Protein AF-A0A3S4SBP3-F1 (afdb_monomer_lite)

Radius of gyration: 20.48 Å; chains: 1; bounding box: 71×34×50 Å

Sequence (279 aa):
MVIENLNDVLFEKCIEDILSMGKNRVFDLFDFMDIDDKIPRNILQIYLIEILLSMEKNKFIKAKKIFKIHFLNCETYECILNEIIRLFFKKKYLKARDIILHYLNKNPKDMYLFYVCHMIDFNFGFKDSMLKVLDVMQIKPENKFYSYYEGIKAFILSENSIYKQSFLAAKQALKMNKKDIYALHAICHYYYDTKKFVQGKKLMQNQRDLWMNNYSMRLHLSWHYALFLFYTHDLENIEKIYKFLRVKNNENALEDLDASSLAFKRFCITCVLISLKLI

Secondary structure (DSSP, 8-state):
-----HHHHHHHHHHHHHHTT---TTGGG--TT-SSS---HHHHHHHHHHHHHT--HHHHHHHHHHHHHS----SSTHHHHHHHHHHHHTT-HHHHHHHHHHHHHH-TT-HHHHHHHHHHHHHTT-HHHHHHHHHT----TTSTTHHHHHHHHHHHHHHTT-HHHHHHHHHHHHHH-TT-HHHHHHHHHHHHHTT-HHHHHHHHHHTHHHHHT-TTTHHHHHHHHHHHHHHTT-HHHHHHHHHHHTS-SSTTSTHHHHHHHHHHHHHHHHHHHHHTT--

pLDDT: mean 85.43, std 16.57, range [28.66, 98.31]

Organism: NCBI:txid32021

Foldseek 3Di:
DPPPDPLVVLLVLQLVCVLLLAPRVSVVVFDLLDLPTPDDLSNLLLQLLVLLLLVFPVSLVVSVNSCVSDDDDDDDPVVLSVVLSVCSNVVNLVVNLVSLLVVLLVVQDDSSS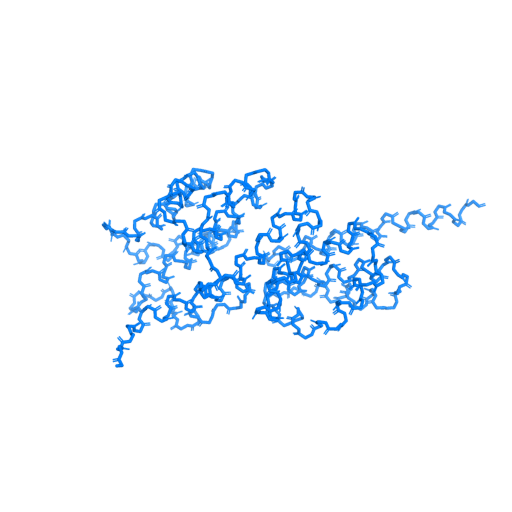LVSNLSSCVVVVVLVVNVSSLVSHDDDPPDPCQLSVLLSVLLSCLSVVVLVSSLVSLVVSCVVPVLRVSSLVSVLSSCVVVVVLVVSLVSCVVCVVSLCNGDRRVLVSLLSNLVSCVSVVVVVVNVVSLVVLVDDPDPRHPSVVSNVVSVVVVVVVVVVVVVVVVD

Structure (mmCIF, N/CA/C/O backbone):
data_AF-A0A3S4SBP3-F1
#
_entry.id   AF-A0A3S4SBP3-F1
#
loop_
_atom_site.group_PDB
_atom_site.id
_atom_site.type_symbol
_atom_site.label_atom_id
_atom_site.label_alt_id
_atom_site.label_comp_id
_atom_site.label_asym_id
_atom_site.label_entity_id
_atom_site.label_seq_id
_atom_site.pdbx_PDB_ins_code
_atom_site.Cartn_x
_atom_site.Cartn_y
_atom_site.Cartn_z
_atom_site.occupancy
_atom_site.B_iso_or_equiv
_atom_site.auth_seq_id
_atom_site.auth_comp_id
_atom_site.auth_asym_id
_atom_site.auth_atom_id
_atom_site.pdbx_PDB_model_num
ATOM 1 N N . MET A 1 1 ? -31.707 16.858 -0.421 1.00 34.84 1 MET A N 1
ATOM 2 C CA . MET A 1 1 ? -30.317 17.137 -0.014 1.00 34.84 1 MET A CA 1
ATOM 3 C C . MET A 1 1 ? -30.107 16.381 1.287 1.00 34.84 1 MET A C 1
ATOM 5 O O . MET A 1 1 ? -30.622 16.813 2.308 1.00 34.84 1 MET A O 1
ATOM 9 N N . VAL A 1 2 ? -29.550 15.170 1.226 1.00 40.31 2 VAL A N 1
ATOM 10 C CA . VAL A 1 2 ? -29.270 14.390 2.441 1.00 40.31 2 VAL A CA 1
ATOM 11 C C . VAL A 1 2 ? -28.096 15.087 3.118 1.00 40.31 2 VAL A C 1
ATOM 13 O O . VAL A 1 2 ? -27.065 15.279 2.482 1.00 40.31 2 VAL A O 1
ATOM 16 N N . ILE A 1 3 ? -28.285 15.562 4.347 1.00 41.47 3 ILE A N 1
ATOM 17 C CA . ILE A 1 3 ? -27.193 16.101 5.157 1.00 41.47 3 ILE A CA 1
ATOM 18 C C . ILE A 1 3 ? -26.324 14.891 5.505 1.00 41.47 3 ILE A C 1
ATOM 20 O O . ILE A 1 3 ? -26.699 14.098 6.366 1.00 41.47 3 ILE A O 1
ATOM 24 N N . GLU A 1 4 ? -25.233 14.684 4.769 1.00 53.78 4 GLU A N 1
ATOM 25 C CA . GLU A 1 4 ? -24.254 13.655 5.115 1.00 53.78 4 GLU A CA 1
ATOM 26 C C . GLU A 1 4 ? -23.698 13.965 6.509 1.00 53.78 4 GLU A C 1
ATOM 28 O O . GLU A 1 4 ? -23.324 15.100 6.815 1.00 53.78 4 GLU A O 1
ATOM 33 N N . ASN A 1 5 ? -23.698 12.960 7.382 1.00 77.00 5 ASN A N 1
ATOM 34 C CA . ASN A 1 5 ? -23.135 13.077 8.716 1.00 77.00 5 ASN A CA 1
ATOM 35 C C . ASN A 1 5 ? -21.632 13.366 8.586 1.00 77.00 5 ASN A C 1
ATOM 37 O O . ASN A 1 5 ? -20.915 12.633 7.907 1.00 77.00 5 ASN A O 1
ATOM 41 N N . LEU A 1 6 ? -21.142 14.418 9.247 1.00 76.94 6 LEU A N 1
ATOM 42 C CA . LEU A 1 6 ? -19.734 14.828 9.193 1.00 76.94 6 LEU A CA 1
ATOM 43 C C . LEU A 1 6 ? -18.775 13.669 9.526 1.00 76.94 6 LEU A C 1
ATOM 45 O O . LEU A 1 6 ? -17.709 13.561 8.924 1.00 76.94 6 LEU A O 1
ATOM 49 N N . ASN A 1 7 ? -19.173 12.773 10.434 1.00 80.25 7 ASN A N 1
ATOM 50 C CA . ASN A 1 7 ? -18.380 11.596 10.792 1.00 80.25 7 ASN A CA 1
ATOM 51 C C . ASN A 1 7 ? -18.245 10.591 9.638 1.00 80.25 7 ASN A C 1
ATOM 53 O O . ASN A 1 7 ? -17.184 9.985 9.493 1.00 80.25 7 ASN A O 1
ATOM 57 N N . ASP A 1 8 ? -19.278 10.442 8.806 1.00 82.94 8 ASP A N 1
ATOM 58 C CA . ASP A 1 8 ? -19.250 9.544 7.648 1.00 82.94 8 ASP A CA 1
ATOM 59 C C . ASP A 1 8 ? -18.345 10.125 6.554 1.00 82.94 8 ASP A C 1
ATOM 61 O O . ASP A 1 8 ? -17.502 9.417 6.005 1.00 82.94 8 ASP A O 1
ATOM 65 N N . VAL A 1 9 ? -18.417 11.440 6.320 1.00 88.44 9 VAL A N 1
ATOM 66 C CA . VAL A 1 9 ? -17.534 12.139 5.369 1.00 88.44 9 VAL A CA 1
ATOM 67 C C . VAL A 1 9 ? -16.063 12.018 5.785 1.00 88.44 9 VAL A C 1
ATOM 69 O O . VAL A 1 9 ? -15.205 11.694 4.960 1.00 88.44 9 VAL A O 1
ATOM 72 N N . LEU A 1 10 ? -15.754 12.243 7.068 1.00 91.75 10 LEU A N 1
ATOM 73 C CA . LEU A 1 10 ? -14.392 12.098 7.594 1.00 91.75 10 LEU A CA 1
ATOM 74 C C . LEU A 1 10 ? -13.894 10.655 7.493 1.00 91.75 10 LEU A C 1
ATOM 76 O O . LEU A 1 10 ? -12.747 10.432 7.107 1.00 91.75 10 LEU A O 1
ATOM 80 N N . PHE A 1 11 ? -14.745 9.677 7.805 1.00 90.69 11 PHE A N 1
ATOM 81 C CA . PHE A 1 11 ? -14.407 8.263 7.680 1.00 90.69 11 PHE A CA 1
ATOM 82 C C . PHE A 1 11 ? -14.054 7.898 6.241 1.00 90.69 11 PHE A C 1
ATOM 84 O O . PHE A 1 11 ? -12.992 7.338 5.981 1.00 90.69 11 PHE A O 1
ATOM 91 N N . GLU A 1 12 ? -14.894 8.277 5.285 1.00 92.44 12 GLU A N 1
ATOM 92 C CA . GLU A 1 12 ? -14.655 7.987 3.876 1.00 92.44 12 GLU A CA 1
ATOM 93 C C . GLU A 1 12 ? -13.388 8.650 3.348 1.00 92.44 12 GLU A C 1
ATOM 95 O O . GLU A 1 12 ? -12.603 8.004 2.650 1.00 92.44 12 GLU A O 1
ATOM 100 N N . LYS A 1 13 ? -13.153 9.911 3.723 1.00 95.06 13 LYS A N 1
ATOM 101 C CA . LYS A 1 13 ? -11.932 10.629 3.357 1.00 95.06 13 LYS A CA 1
ATOM 102 C C . LYS A 1 13 ? -10.690 9.972 3.955 1.00 95.06 13 LYS A C 1
ATOM 104 O O . LYS A 1 13 ? -9.666 9.872 3.281 1.00 95.06 13 LYS A O 1
ATOM 109 N N . CYS A 1 14 ? -10.792 9.485 5.191 1.00 95.81 14 CYS A N 1
ATOM 110 C CA . CYS A 1 14 ? -9.728 8.748 5.860 1.00 95.81 14 CYS A CA 1
ATOM 111 C C . CYS A 1 14 ? -9.376 7.468 5.085 1.00 95.81 14 CYS A C 1
ATOM 113 O O . CYS A 1 14 ? -8.199 7.219 4.824 1.00 95.81 14 CYS A O 1
ATOM 115 N N . ILE A 1 15 ? -10.382 6.699 4.652 1.00 95.88 15 ILE A N 1
ATOM 116 C CA . ILE A 1 15 ? -10.171 5.497 3.833 1.00 95.88 15 ILE A CA 1
ATOM 117 C C . ILE A 1 15 ? -9.572 5.845 2.468 1.00 95.88 15 ILE A C 1
ATOM 119 O O . ILE A 1 15 ? -8.638 5.179 2.027 1.00 95.88 15 ILE A O 1
ATOM 123 N N . GLU A 1 16 ? -10.066 6.891 1.805 1.00 96.12 16 GLU A N 1
ATOM 124 C CA . GLU A 1 16 ? -9.535 7.328 0.512 1.00 96.12 16 GLU A CA 1
ATOM 125 C C . GLU A 1 16 ? -8.041 7.673 0.598 1.00 96.12 16 GLU A C 1
ATOM 127 O O . GLU A 1 16 ? -7.248 7.217 -0.230 1.00 96.12 16 GLU A O 1
ATOM 132 N N . ASP A 1 17 ? -7.641 8.438 1.618 1.00 95.81 17 ASP A N 1
ATOM 133 C CA . ASP A 1 17 ? -6.246 8.828 1.794 1.00 95.81 17 ASP A CA 1
ATOM 134 C C . ASP A 1 17 ? -5.349 7.595 2.034 1.00 95.81 17 ASP A C 1
ATOM 136 O O . ASP A 1 17 ? -4.263 7.522 1.451 1.00 95.81 17 ASP A O 1
ATOM 140 N N . ILE A 1 18 ? -5.821 6.594 2.793 1.00 95.81 18 ILE A N 1
ATOM 141 C CA . ILE A 1 18 ? -5.113 5.315 3.010 1.00 95.81 18 ILE A CA 1
ATOM 142 C C . ILE A 1 18 ? -4.956 4.542 1.697 1.00 95.81 18 ILE A C 1
ATOM 144 O O . ILE A 1 18 ? -3.841 4.180 1.323 1.00 95.81 18 ILE A O 1
ATOM 148 N N . LEU A 1 19 ? -6.050 4.330 0.960 1.00 96.38 19 LEU A N 1
ATOM 149 C CA . LEU A 1 19 ? -6.034 3.587 -0.306 1.00 96.38 19 LEU A CA 1
ATOM 150 C C . LEU A 1 19 ? -5.154 4.261 -1.369 1.00 96.38 19 LEU A C 1
ATOM 152 O O . LEU A 1 19 ? -4.556 3.586 -2.207 1.00 96.38 19 LEU A O 1
ATOM 156 N N . SER A 1 20 ? -5.039 5.590 -1.318 1.00 94.50 20 SER A N 1
ATOM 157 C CA . SER A 1 20 ? -4.160 6.365 -2.199 1.00 94.50 20 SER A CA 1
ATOM 158 C C . SER A 1 20 ? -2.673 6.309 -1.819 1.00 94.50 20 SER A C 1
ATOM 160 O O . SER A 1 20 ? -1.843 6.884 -2.532 1.00 94.50 20 SER A O 1
ATOM 162 N N . MET A 1 21 ? -2.320 5.664 -0.696 1.00 90.69 21 MET A N 1
ATOM 163 C CA . MET A 1 21 ? -0.989 5.737 -0.072 1.00 90.69 21 MET A CA 1
ATOM 164 C C . MET A 1 21 ? -0.522 7.185 0.157 1.00 90.69 21 MET A C 1
ATOM 166 O O . MET A 1 21 ? 0.667 7.511 0.095 1.00 90.69 21 MET A O 1
ATOM 170 N N . GLY A 1 22 ? -1.482 8.088 0.349 1.00 89.31 22 GLY A N 1
ATOM 171 C CA . GLY A 1 22 ? -1.254 9.504 0.565 1.00 89.31 22 GLY A CA 1
ATOM 172 C C . GLY A 1 22 ? -1.015 9.824 2.035 1.00 89.31 22 GLY A C 1
ATOM 173 O O . GLY A 1 22 ? -1.158 8.985 2.923 1.00 89.31 22 GLY A O 1
ATOM 174 N N . LYS A 1 23 ? -0.678 11.088 2.310 1.00 90.12 23 LYS A N 1
ATOM 175 C CA . LYS A 1 23 ? -0.732 11.598 3.681 1.00 90.12 23 LYS A CA 1
ATOM 176 C C . LYS A 1 23 ? -2.202 11.655 4.100 1.00 90.12 23 LYS A C 1
ATOM 178 O O . LYS A 1 23 ? -2.976 12.350 3.445 1.00 90.12 23 LYS A O 1
ATOM 183 N N . ASN A 1 24 ? -2.560 10.968 5.182 1.00 93.88 24 ASN A N 1
ATOM 184 C CA . ASN A 1 24 ? -3.917 10.995 5.717 1.00 93.88 24 ASN A CA 1
ATOM 185 C C . ASN A 1 24 ? -4.185 12.320 6.435 1.00 93.88 24 ASN A C 1
ATOM 187 O O . ASN A 1 24 ? -3.677 12.555 7.530 1.00 93.88 24 ASN A O 1
ATOM 191 N N . ARG A 1 25 ? -4.965 13.192 5.794 1.00 93.12 25 ARG A N 1
ATOM 192 C CA . ARG A 1 25 ? -5.238 14.548 6.296 1.00 93.12 25 ARG A CA 1
ATOM 193 C C . ARG A 1 25 ? -6.281 14.557 7.400 1.00 93.12 25 ARG A C 1
ATOM 195 O O . ARG A 1 25 ? -6.328 15.507 8.168 1.00 93.12 25 ARG A O 1
ATOM 202 N N . VAL A 1 26 ? -7.099 13.509 7.491 1.00 94.44 26 VAL A N 1
ATOM 203 C CA . VAL A 1 26 ? -8.086 13.363 8.568 1.00 94.44 26 VAL A CA 1
ATOM 204 C C . VAL A 1 26 ? -7.378 13.164 9.904 1.00 94.44 26 VAL A C 1
ATOM 206 O O . VAL A 1 26 ? -7.805 13.727 10.902 1.00 94.44 26 VAL A O 1
ATOM 209 N N . PHE A 1 27 ? -6.256 12.441 9.928 1.00 94.00 27 PHE A N 1
ATOM 210 C CA . PHE A 1 27 ? -5.452 12.301 11.145 1.00 94.00 27 PHE A CA 1
ATOM 211 C C . PHE A 1 27 ? -4.817 13.615 11.611 1.00 94.00 27 PHE A C 1
ATOM 213 O O . PHE A 1 27 ? -4.614 13.776 12.807 1.00 94.00 27 PHE A O 1
ATOM 220 N N . ASP A 1 28 ? -4.528 14.557 10.707 1.00 92.25 28 ASP A N 1
ATOM 221 C CA . ASP A 1 28 ? -3.969 15.865 11.078 1.00 92.25 28 ASP A CA 1
ATOM 222 C C . ASP A 1 28 ? -4.993 16.762 11.813 1.00 92.25 28 ASP A C 1
ATOM 224 O O . ASP A 1 28 ? -4.615 17.803 12.345 1.00 92.25 28 ASP A O 1
ATOM 228 N N . LEU A 1 29 ? -6.280 16.386 11.829 1.00 92.12 29 LEU A N 1
ATOM 229 C CA . LEU A 1 29 ? -7.348 17.139 12.499 1.00 92.12 29 LEU A CA 1
ATOM 230 C C . LEU A 1 29 ? -7.444 16.859 14.004 1.00 92.12 29 LEU A C 1
ATOM 232 O O . LEU A 1 29 ? -8.183 17.564 14.684 1.00 92.12 29 LEU A O 1
ATOM 236 N N . PHE A 1 30 ? -6.745 15.836 14.500 1.00 92.31 30 PHE A N 1
ATOM 237 C CA . PHE A 1 30 ? -6.906 15.323 15.859 1.00 92.31 30 PHE A CA 1
ATOM 238 C C . PHE A 1 30 ? -5.566 15.211 16.583 1.00 92.31 30 PHE A C 1
ATOM 240 O O . PHE A 1 30 ? -4.556 14.812 15.991 1.00 92.31 30 PHE A O 1
ATOM 247 N N . ASP A 1 31 ? -5.574 15.464 17.889 1.00 91.00 31 ASP A N 1
ATOM 248 C CA . ASP A 1 31 ? -4.476 15.091 18.773 1.00 91.00 31 ASP A CA 1
ATOM 249 C C . ASP A 1 31 ? -4.805 13.780 19.492 1.00 91.00 31 ASP A C 1
ATOM 251 O O . ASP A 1 31 ? -5.420 13.737 20.552 1.00 91.00 31 ASP A O 1
ATOM 255 N N . PHE A 1 32 ? -4.323 12.668 18.935 1.00 88.12 32 PHE A N 1
ATOM 256 C CA . PHE A 1 32 ? -4.529 11.332 19.506 1.00 88.12 32 PHE A CA 1
ATOM 257 C C . PHE A 1 32 ? -3.934 11.126 20.909 1.00 88.12 32 PHE A C 1
ATOM 259 O O . PHE A 1 32 ? -4.187 10.083 21.520 1.00 88.12 32 PHE A O 1
ATOM 266 N N . MET A 1 33 ? -3.093 12.044 21.393 1.00 87.06 33 MET A N 1
ATOM 267 C CA . MET A 1 33 ? -2.527 12.003 22.743 1.00 87.06 33 MET A CA 1
ATOM 268 C C . MET A 1 33 ? -3.310 12.856 23.744 1.00 87.06 33 MET A C 1
ATOM 270 O O . MET A 1 33 ? -3.067 12.712 24.944 1.00 87.06 33 MET A O 1
ATOM 274 N N . ASP A 1 34 ? -4.227 13.696 23.271 1.00 85.19 34 ASP A N 1
ATOM 275 C CA . ASP A 1 34 ? -5.141 14.457 24.110 1.00 85.19 34 ASP A CA 1
ATOM 276 C C . ASP A 1 34 ? -6.331 13.570 24.519 1.00 85.19 34 ASP A C 1
ATOM 278 O O . ASP A 1 34 ? -6.886 12.813 23.717 1.00 85.19 34 ASP A O 1
ATOM 282 N N . ILE A 1 35 ? -6.674 13.604 25.807 1.00 75.06 35 ILE A N 1
ATOM 283 C CA . ILE A 1 35 ? -7.809 12.859 26.366 1.00 75.06 35 ILE A CA 1
ATOM 284 C C . ILE A 1 35 ? -9.130 13.603 26.160 1.00 75.06 35 ILE A C 1
ATOM 286 O O . ILE A 1 35 ? -10.181 12.965 26.111 1.00 75.06 35 ILE A O 1
ATOM 290 N N . ASP A 1 36 ? -9.068 14.929 26.026 1.00 76.19 36 ASP A N 1
ATOM 291 C CA . ASP A 1 36 ? -10.235 15.798 25.887 1.00 76.19 36 ASP A CA 1
ATOM 292 C C . ASP A 1 36 ? -10.652 15.977 24.417 1.00 76.19 36 ASP A C 1
ATOM 294 O O . ASP A 1 36 ? -11.770 16.427 24.136 1.00 76.19 36 ASP A O 1
ATOM 298 N N . ASP A 1 37 ? -9.790 15.583 23.471 1.00 78.19 37 ASP A N 1
ATOM 299 C CA . ASP A 1 37 ? -10.101 15.622 22.045 1.00 78.19 37 ASP A CA 1
ATOM 300 C C . ASP A 1 37 ? -11.186 14.591 21.686 1.00 78.19 37 ASP A C 1
ATOM 302 O O . ASP A 1 37 ? -11.117 13.398 22.006 1.00 78.19 37 ASP A O 1
ATOM 306 N N . LYS A 1 38 ? -12.226 15.055 20.989 1.00 83.25 38 LYS A N 1
ATOM 307 C CA . LYS A 1 38 ? -13.413 14.260 20.644 1.00 83.25 38 LYS A CA 1
ATOM 308 C C . LYS A 1 38 ? -13.198 13.515 19.337 1.00 83.25 38 LYS A C 1
ATOM 310 O O . LYS A 1 38 ? -13.890 13.745 18.344 1.00 83.25 38 LYS A O 1
ATOM 315 N N . ILE A 1 39 ? -12.246 12.593 19.357 1.00 87.19 39 ILE A N 1
ATOM 316 C CA . ILE A 1 39 ? -11.881 11.796 18.189 1.00 87.19 39 ILE A CA 1
ATOM 317 C C . ILE A 1 39 ? -13.012 10.806 17.876 1.00 87.19 39 ILE A C 1
ATOM 319 O O . ILE A 1 39 ? -13.375 9.995 18.738 1.00 87.19 39 ILE A O 1
ATOM 323 N N . PRO A 1 40 ? -13.562 10.804 16.647 1.00 88.56 40 PRO A N 1
ATOM 324 C CA . PRO A 1 40 ? -14.505 9.777 16.238 1.00 88.56 40 PRO A CA 1
ATOM 325 C C . PRO A 1 40 ? -13.872 8.393 16.383 1.00 88.56 40 PRO A C 1
ATOM 327 O O . PRO A 1 40 ? -12.742 8.140 15.957 1.00 88.56 40 PRO A O 1
ATOM 330 N N . ARG A 1 41 ? -14.603 7.471 17.004 1.00 85.88 41 ARG A N 1
ATOM 331 C CA . ARG A 1 41 ? -14.064 6.165 17.391 1.00 85.88 41 ARG A CA 1
ATOM 332 C C . ARG A 1 41 ? -13.539 5.354 16.208 1.00 85.88 41 ARG A C 1
ATOM 334 O O . ARG A 1 41 ? -12.473 4.754 16.306 1.00 85.88 41 ARG A O 1
ATOM 341 N N . ASN A 1 42 ? -14.269 5.341 15.102 1.00 87.06 42 ASN A N 1
ATOM 342 C CA . ASN A 1 42 ? -13.856 4.694 13.861 1.00 87.06 42 ASN A CA 1
ATOM 343 C C . ASN A 1 42 ? -12.518 5.255 13.335 1.00 87.06 42 ASN A C 1
ATOM 345 O O . ASN A 1 42 ? -11.648 4.481 12.942 1.00 87.06 42 ASN A O 1
ATOM 349 N N . ILE A 1 43 ? -12.307 6.573 13.403 1.00 91.94 43 ILE A N 1
ATOM 350 C CA . ILE A 1 43 ? -11.038 7.220 13.031 1.00 91.94 43 ILE A CA 1
ATOM 351 C C . ILE A 1 43 ? -9.910 6.796 13.974 1.00 91.94 43 ILE A C 1
ATOM 353 O O . ILE A 1 43 ? -8.831 6.426 13.512 1.00 91.94 43 ILE A O 1
ATOM 357 N N . LEU A 1 44 ? -10.164 6.783 15.286 1.00 91.19 44 LEU A N 1
ATOM 358 C CA . LEU A 1 44 ? -9.205 6.298 16.280 1.00 91.19 44 LEU A CA 1
ATOM 359 C C . LEU A 1 44 ? -8.800 4.840 16.014 1.00 91.19 44 LEU A C 1
ATOM 361 O O . LEU A 1 44 ? -7.617 4.500 16.067 1.00 91.19 44 LEU A O 1
ATOM 365 N N . GLN A 1 45 ? -9.770 3.977 15.717 1.00 91.19 45 GLN A N 1
ATOM 366 C CA . GLN A 1 45 ? -9.531 2.566 15.426 1.00 91.19 45 GLN A CA 1
ATOM 367 C C . GLN A 1 45 ? -8.696 2.377 14.159 1.00 91.19 45 GLN A C 1
ATOM 369 O O . GLN A 1 45 ? -7.715 1.635 14.193 1.00 91.19 45 GLN A O 1
ATOM 374 N N . ILE A 1 46 ? -9.040 3.074 13.071 1.00 94.06 46 ILE A N 1
ATOM 375 C CA . ILE A 1 46 ? -8.260 3.055 11.827 1.00 94.06 46 ILE A CA 1
ATOM 376 C C . ILE A 1 46 ? -6.833 3.521 12.102 1.00 94.06 46 ILE A C 1
ATOM 378 O O . ILE A 1 46 ? -5.881 2.842 11.727 1.00 94.06 46 ILE A O 1
ATOM 382 N N . TYR A 1 47 ? -6.665 4.643 12.805 1.00 94.88 47 TYR A N 1
ATOM 383 C CA . TYR A 1 47 ? -5.345 5.171 13.127 1.00 94.88 47 TYR A CA 1
ATOM 384 C C . TYR A 1 47 ? -4.503 4.167 13.928 1.00 94.88 47 TYR A C 1
ATOM 386 O O . TYR A 1 47 ? -3.340 3.934 13.596 1.00 94.88 47 TYR A O 1
ATOM 394 N N . LEU A 1 48 ? -5.090 3.525 14.948 1.00 94.38 48 LEU A N 1
ATOM 395 C CA . LEU A 1 48 ? -4.428 2.472 15.724 1.00 94.38 48 LEU A CA 1
ATOM 396 C C . LEU A 1 48 ? -4.020 1.283 14.847 1.00 94.38 48 LEU A C 1
ATOM 398 O O . LEU A 1 48 ? -2.906 0.780 14.997 1.00 94.38 48 LEU A O 1
ATOM 402 N N . ILE A 1 49 ? -4.891 0.838 13.939 1.00 95.44 49 ILE A N 1
ATOM 403 C CA . ILE A 1 49 ? -4.584 -0.248 13.002 1.00 95.44 49 ILE A CA 1
ATOM 404 C C . ILE A 1 49 ? -3.432 0.158 12.082 1.00 95.44 49 ILE A C 1
ATOM 406 O O . ILE A 1 49 ? -2.469 -0.596 12.005 1.00 95.44 49 ILE A O 1
ATOM 410 N N . GLU A 1 50 ? -3.459 1.344 11.468 1.00 93.19 50 GLU A N 1
ATOM 411 C CA . GLU A 1 50 ? -2.408 1.825 10.556 1.00 93.19 50 GLU A CA 1
ATOM 412 C C . GLU A 1 50 ? -1.025 1.858 11.227 1.00 93.19 50 GLU A C 1
ATOM 414 O O . GLU A 1 50 ? -0.040 1.344 10.689 1.00 93.19 50 GLU A O 1
ATOM 419 N N . ILE A 1 51 ? -0.929 2.413 12.441 1.00 92.44 51 ILE A N 1
ATOM 420 C CA . ILE A 1 51 ? 0.360 2.499 13.145 1.00 92.44 51 ILE A CA 1
ATOM 421 C C . ILE A 1 51 ? 0.847 1.141 13.669 1.00 92.44 51 ILE A C 1
ATOM 423 O O . ILE A 1 51 ? 2.051 0.949 13.833 1.00 92.44 51 ILE A O 1
ATOM 427 N N . LEU A 1 52 ? -0.060 0.203 13.952 1.00 92.69 52 LEU A N 1
ATOM 428 C CA . LEU A 1 52 ? 0.292 -1.159 14.360 1.00 92.69 52 LEU A CA 1
ATOM 429 C C . LEU A 1 52 ? 0.670 -2.030 13.153 1.00 92.69 52 LEU A C 1
ATOM 431 O O . LEU A 1 52 ? 1.573 -2.860 13.261 1.00 92.69 52 LEU A O 1
ATOM 435 N N . LEU A 1 53 ? 0.021 -1.817 12.008 1.00 88.75 53 LEU A N 1
ATOM 436 C CA . LEU A 1 53 ? 0.250 -2.535 10.755 1.00 88.75 53 LEU A CA 1
ATOM 437 C C . LEU A 1 53 ? 1.647 -2.277 10.183 1.00 88.75 53 LEU A C 1
ATOM 439 O O . LEU A 1 53 ? 2.191 -3.146 9.505 1.00 88.75 53 LEU A O 1
ATOM 443 N N . SER A 1 54 ? 2.264 -1.137 10.511 1.00 84.44 54 SER A N 1
ATOM 444 C CA . SER A 1 54 ? 3.654 -0.855 10.135 1.00 84.44 54 SER A CA 1
ATOM 445 C C . SER A 1 54 ? 4.685 -1.718 10.880 1.00 84.44 54 SER A C 1
ATOM 447 O O . SER A 1 54 ? 5.847 -1.768 10.486 1.00 84.44 54 SER A O 1
ATOM 449 N N . MET A 1 55 ? 4.280 -2.381 11.972 1.00 82.50 55 MET A N 1
ATOM 450 C CA . MET A 1 55 ? 5.114 -3.258 12.808 1.00 82.50 55 MET A CA 1
ATOM 451 C C . MET A 1 55 ? 6.366 -2.594 13.416 1.00 82.50 55 MET A C 1
ATOM 453 O O . MET A 1 55 ? 7.240 -3.273 13.958 1.00 82.50 55 MET A O 1
ATOM 457 N N . GLU A 1 56 ? 6.441 -1.263 13.411 1.00 83.75 56 GLU A N 1
ATOM 458 C CA . GLU A 1 56 ? 7.550 -0.513 14.001 1.00 83.75 56 GLU A CA 1
ATOM 459 C C . GLU A 1 56 ? 7.438 -0.447 15.530 1.00 83.75 56 GLU A C 1
ATOM 461 O O . GLU A 1 56 ? 6.398 -0.094 16.095 1.00 83.75 56 GLU A O 1
ATOM 466 N N . LYS A 1 57 ? 8.551 -0.694 16.235 1.00 85.44 57 LYS A N 1
ATOM 467 C CA . LYS A 1 57 ? 8.598 -0.678 17.710 1.00 85.44 57 LYS A CA 1
ATOM 468 C C . LYS A 1 57 ? 8.101 0.648 18.302 1.00 85.44 57 LYS A C 1
ATOM 470 O O . LYS A 1 57 ? 7.330 0.636 19.262 1.00 85.44 57 LYS A O 1
ATOM 475 N N . ASN A 1 58 ? 8.516 1.779 17.733 1.00 87.94 58 ASN A N 1
ATOM 476 C CA . ASN A 1 58 ? 8.158 3.108 18.237 1.00 87.94 58 ASN A CA 1
ATOM 477 C C . ASN A 1 58 ? 6.660 3.392 18.063 1.00 87.94 58 ASN A C 1
ATOM 479 O O . ASN A 1 58 ? 6.001 3.853 18.999 1.00 87.94 58 ASN A O 1
ATOM 483 N N . LYS A 1 59 ? 6.097 3.041 16.902 1.00 88.62 59 LYS A N 1
ATOM 484 C CA . LYS A 1 59 ? 4.664 3.191 16.623 1.00 88.62 59 LYS A CA 1
ATOM 485 C C . LYS A 1 59 ? 3.811 2.249 17.469 1.00 88.62 59 LYS A C 1
ATOM 487 O O . LYS A 1 59 ? 2.785 2.671 17.991 1.00 88.62 59 LYS A O 1
ATOM 492 N N . PHE A 1 60 ? 4.287 1.036 17.738 1.00 89.75 60 PHE A N 1
ATOM 493 C CA . PHE A 1 60 ? 3.642 0.115 18.674 1.00 89.75 60 PHE A CA 1
ATOM 494 C C . PHE A 1 60 ? 3.583 0.673 20.109 1.00 89.75 60 PHE A C 1
ATOM 496 O O . PHE A 1 60 ? 2.562 0.555 20.790 1.00 89.75 60 PHE A O 1
ATOM 503 N N . ILE A 1 61 ? 4.662 1.310 20.583 1.00 90.69 61 ILE A N 1
ATOM 504 C CA . ILE A 1 61 ? 4.676 1.987 21.890 1.00 90.69 61 ILE A CA 1
ATOM 505 C C . ILE A 1 61 ? 3.693 3.165 21.895 1.00 90.69 61 ILE A C 1
ATOM 507 O O . ILE A 1 61 ? 2.947 3.317 22.864 1.00 90.69 61 ILE A O 1
ATOM 511 N N . LYS A 1 62 ? 3.649 3.963 20.819 1.00 91.81 62 LYS A N 1
ATOM 512 C CA . LYS A 1 62 ? 2.678 5.058 20.658 1.00 91.81 62 LYS A CA 1
ATOM 513 C C . LYS A 1 62 ? 1.239 4.535 20.723 1.00 91.81 62 LYS A C 1
ATOM 515 O O . LYS A 1 62 ? 0.462 5.021 21.539 1.00 91.81 62 LYS A O 1
ATOM 520 N N . ALA A 1 63 ? 0.922 3.483 19.968 1.00 92.00 63 ALA A N 1
ATOM 521 C CA . ALA A 1 63 ? -0.390 2.836 19.967 1.00 92.00 63 ALA A CA 1
ATOM 522 C C . ALA A 1 63 ? -0.820 2.392 21.371 1.00 92.00 63 ALA A C 1
ATOM 524 O O . ALA A 1 63 ? -1.954 2.622 21.779 1.00 92.00 63 ALA A O 1
ATOM 525 N N . LYS A 1 64 ? 0.103 1.809 22.151 1.00 90.50 64 LYS A N 1
ATOM 526 C CA . LYS A 1 64 ? -0.168 1.407 23.539 1.00 90.50 64 LYS A CA 1
ATOM 527 C C . LYS A 1 64 ? -0.520 2.579 24.453 1.00 90.50 64 LYS A C 1
ATOM 529 O O . LYS A 1 64 ? -1.291 2.377 25.384 1.00 90.50 64 LYS A O 1
ATOM 534 N N . LYS A 1 65 ? 0.074 3.759 24.250 1.00 90.69 65 LYS A N 1
ATOM 535 C CA . LYS A 1 65 ? -0.264 4.953 25.042 1.00 90.69 65 LYS A CA 1
ATOM 536 C C . LYS A 1 65 ? -1.670 5.435 24.693 1.00 90.69 65 LYS A C 1
ATOM 538 O O . LYS A 1 65 ? -2.488 5.572 25.590 1.00 90.69 65 LYS A O 1
ATOM 543 N N . ILE A 1 66 ? -1.963 5.562 23.403 1.00 89.25 66 ILE A N 1
ATOM 544 C CA . ILE A 1 66 ? -3.262 6.016 22.888 1.00 89.25 66 ILE A CA 1
ATOM 545 C C . ILE A 1 66 ? -4.395 5.082 23.331 1.00 89.25 66 ILE A C 1
ATOM 547 O O . ILE A 1 66 ? -5.403 5.535 23.856 1.00 89.25 66 ILE A O 1
ATOM 551 N N . PHE A 1 67 ? -4.206 3.765 23.214 1.00 85.31 67 PHE A N 1
ATOM 552 C CA . PHE A 1 67 ? -5.210 2.780 23.634 1.00 85.31 67 PHE A CA 1
ATOM 553 C C . PHE A 1 67 ? -5.497 2.799 25.146 1.00 85.31 67 PHE A C 1
ATOM 555 O O . PHE A 1 67 ? -6.556 2.365 25.579 1.00 85.31 67 PHE A O 1
ATOM 562 N N . LYS A 1 68 ? -4.558 3.271 25.977 1.00 80.12 68 LYS A N 1
ATOM 563 C CA . LYS A 1 68 ? -4.810 3.451 27.417 1.00 80.12 68 LYS A CA 1
ATOM 564 C C . LYS A 1 68 ? -5.626 4.706 27.715 1.00 80.12 68 LYS A C 1
ATOM 566 O O . LYS A 1 68 ? -6.337 4.712 28.710 1.00 80.12 68 LYS A O 1
ATOM 571 N N . ILE A 1 69 ? -5.471 5.743 26.894 1.00 75.81 69 ILE A N 1
ATOM 572 C CA . ILE A 1 69 ? -6.217 7.002 27.007 1.00 75.81 69 ILE A CA 1
ATOM 573 C C . ILE A 1 69 ? -7.673 6.759 26.598 1.00 75.81 69 ILE A C 1
ATOM 575 O O . ILE A 1 69 ? -8.595 7.162 27.298 1.00 75.81 69 ILE A O 1
ATOM 579 N N . HIS A 1 70 ? -7.870 6.025 25.504 1.00 71.38 70 HIS A N 1
ATOM 580 C CA . HIS A 1 70 ? -9.174 5.848 24.876 1.00 71.38 70 HIS A CA 1
ATOM 581 C C . HIS A 1 70 ? -9.706 4.423 25.068 1.00 71.38 70 HIS A C 1
ATOM 583 O O . HIS A 1 70 ? -9.160 3.466 24.518 1.00 71.38 70 HIS A O 1
ATOM 589 N N . PHE A 1 71 ? -10.789 4.262 25.834 1.00 64.56 71 PHE A N 1
ATOM 590 C CA . PHE A 1 71 ? -11.407 2.954 26.079 1.00 64.56 71 PHE A CA 1
ATOM 591 C C . PHE A 1 71 ? -12.330 2.529 24.925 1.00 64.56 71 PHE A C 1
ATOM 593 O O . PHE A 1 71 ? -13.226 3.268 24.515 1.00 64.56 71 PHE A O 1
ATOM 600 N N . LEU A 1 72 ? -12.142 1.307 24.418 1.00 64.69 72 LEU A N 1
ATOM 601 C CA . LEU A 1 72 ? -12.912 0.757 23.301 1.00 64.69 72 LEU A CA 1
ATOM 602 C C . LEU A 1 72 ? -13.869 -0.350 23.784 1.00 64.69 72 LEU A C 1
ATOM 604 O O . LEU A 1 72 ? -13.477 -1.509 23.881 1.00 64.69 72 LEU A O 1
ATOM 608 N N . ASN A 1 73 ? -15.136 -0.007 24.031 1.00 57.59 73 ASN A N 1
ATOM 609 C CA . ASN A 1 73 ? -16.237 -0.969 24.210 1.00 57.59 73 ASN A CA 1
ATOM 610 C C . ASN A 1 73 ? -17.171 -0.905 22.999 1.00 57.59 73 ASN A C 1
ATOM 612 O O . ASN A 1 73 ? -17.595 0.200 22.660 1.00 57.59 73 ASN A O 1
ATOM 616 N N . CYS A 1 74 ? -17.525 -2.025 22.350 1.00 55.44 74 CYS A N 1
ATOM 617 C CA . CYS A 1 74 ? -18.492 -1.966 21.243 1.00 55.44 74 CYS A CA 1
ATOM 618 C C . CYS A 1 74 ? -19.309 -3.245 20.977 1.00 55.44 74 CYS A C 1
ATOM 620 O O . CYS A 1 74 ? -18.895 -4.330 21.387 1.00 55.44 74 CYS A O 1
ATOM 622 N N . GLU A 1 75 ? -20.422 -3.066 20.241 1.00 49.88 75 GLU A N 1
ATOM 623 C CA . GLU A 1 75 ? -21.449 -4.048 19.834 1.00 49.88 75 GLU A CA 1
ATOM 624 C C . GLU A 1 75 ? -21.695 -4.158 18.292 1.00 49.88 75 GLU A C 1
ATOM 626 O O . GLU A 1 75 ? -22.513 -4.975 17.876 1.00 49.88 75 GLU A O 1
ATOM 631 N N . THR A 1 76 ? -21.017 -3.396 17.406 1.00 58.44 76 THR A N 1
ATOM 632 C CA . THR A 1 76 ? -21.231 -3.422 15.918 1.00 58.44 76 THR A CA 1
ATOM 633 C C . THR A 1 76 ? -19.928 -3.455 15.074 1.00 58.44 76 THR A C 1
ATOM 635 O O . THR A 1 76 ? -18.961 -4.022 15.548 1.00 58.44 76 THR A O 1
ATOM 638 N N . TYR A 1 77 ? -19.843 -2.946 13.820 1.00 63.19 77 TYR A N 1
ATOM 639 C CA . TYR A 1 77 ? -18.646 -3.017 12.921 1.00 63.19 77 TYR A CA 1
ATOM 640 C C . TYR A 1 77 ? -17.325 -2.620 13.606 1.00 63.19 77 TYR A C 1
ATOM 642 O O . TYR A 1 77 ? -16.270 -3.212 13.400 1.00 63.19 77 TYR A O 1
ATOM 650 N N . GLU A 1 78 ? -17.393 -1.674 14.527 1.00 75.38 78 GLU A N 1
ATOM 651 C CA . GLU A 1 78 ? -16.278 -1.277 15.383 1.00 75.38 78 GLU A CA 1
ATOM 652 C C . GLU A 1 78 ? -15.719 -2.437 16.246 1.00 75.38 78 GLU A C 1
ATOM 654 O O . GLU A 1 78 ? -14.563 -2.391 16.666 1.00 75.38 78 GLU A O 1
ATOM 659 N N . CYS A 1 79 ? -16.486 -3.504 16.496 1.00 81.19 79 CYS A N 1
ATOM 660 C CA . CYS A 1 79 ? -16.042 -4.739 17.150 1.00 81.19 79 CYS A CA 1
ATOM 661 C C . CYS A 1 79 ? -14.975 -5.470 16.348 1.00 81.19 79 CYS A C 1
ATOM 663 O O . CYS A 1 79 ? -14.024 -5.966 16.955 1.00 81.19 79 CYS A O 1
ATOM 665 N N . ILE A 1 80 ? -15.105 -5.560 15.016 1.00 88.69 80 ILE A N 1
ATOM 666 C CA . ILE A 1 80 ? -14.078 -6.253 14.232 1.00 88.69 80 ILE A CA 1
ATOM 667 C C . ILE A 1 80 ? -12.767 -5.469 14.277 1.00 88.69 80 ILE A C 1
ATOM 669 O O . ILE A 1 80 ? -11.716 -6.066 14.508 1.00 88.69 80 ILE A O 1
ATOM 673 N N . LEU A 1 81 ? -12.823 -4.138 14.179 1.00 91.12 81 LEU A N 1
ATOM 674 C CA . LEU A 1 81 ? -11.640 -3.286 14.316 1.00 91.12 81 LEU A CA 1
ATOM 675 C C . LEU A 1 81 ? -11.015 -3.414 15.715 1.00 91.12 81 LEU A C 1
ATOM 677 O O . LEU A 1 81 ? -9.801 -3.573 15.830 1.00 91.12 81 LEU A O 1
ATOM 681 N N . ASN A 1 82 ? -11.830 -3.452 16.775 1.00 88.88 82 ASN A N 1
ATOM 682 C CA . ASN A 1 82 ? -11.355 -3.708 18.140 1.00 88.88 82 ASN A CA 1
ATOM 683 C C . ASN A 1 82 ? -10.646 -5.057 18.274 1.00 88.88 82 ASN A C 1
ATOM 685 O O . ASN A 1 82 ? -9.582 -5.142 18.894 1.00 88.88 82 ASN A O 1
ATOM 689 N N . GLU A 1 83 ? -11.212 -6.114 17.695 1.00 90.38 83 GLU A N 1
ATOM 690 C CA . GLU A 1 83 ? -10.608 -7.441 17.743 1.00 90.38 83 GLU A CA 1
ATOM 691 C C . GLU A 1 83 ? -9.284 -7.483 16.968 1.00 90.38 83 GLU A C 1
ATOM 693 O O . GLU A 1 83 ? -8.299 -8.033 17.471 1.00 90.38 83 GLU A O 1
ATOM 698 N N . ILE A 1 84 ? -9.213 -6.828 15.804 1.00 94.31 84 ILE A N 1
ATOM 699 C CA . ILE A 1 84 ? -7.972 -6.670 15.031 1.00 94.31 84 ILE A CA 1
ATOM 700 C C . ILE A 1 84 ? -6.912 -5.946 15.867 1.00 94.31 84 ILE A C 1
ATOM 702 O O . ILE A 1 84 ? -5.807 -6.466 16.029 1.00 94.31 84 ILE A O 1
ATOM 706 N N . ILE A 1 85 ? -7.250 -4.803 16.475 1.00 93.56 85 ILE A N 1
ATOM 707 C CA . ILE A 1 85 ? -6.347 -4.032 17.346 1.00 93.56 85 ILE A CA 1
ATOM 708 C C . ILE A 1 85 ? -5.842 -4.902 18.506 1.00 93.56 85 ILE A C 1
ATOM 710 O O . ILE A 1 85 ? -4.638 -4.962 18.780 1.00 93.56 85 ILE A O 1
ATOM 714 N N . ARG A 1 86 ? -6.740 -5.641 19.169 1.00 91.81 86 ARG A N 1
ATOM 715 C CA . ARG A 1 86 ? -6.394 -6.547 20.274 1.00 91.81 86 ARG A CA 1
ATOM 716 C C . ARG A 1 86 ? -5.427 -7.643 19.828 1.00 91.81 86 ARG A C 1
ATOM 718 O O . ARG A 1 86 ? -4.495 -7.986 20.564 1.00 91.81 86 ARG A O 1
ATOM 725 N N . LEU A 1 87 ? -5.632 -8.209 18.641 1.00 94.75 87 LEU A N 1
ATOM 726 C CA . LEU A 1 87 ? -4.746 -9.220 18.068 1.00 94.75 87 LEU A CA 1
ATOM 727 C C . LEU A 1 87 ? -3.397 -8.630 17.655 1.00 94.75 87 LEU A C 1
ATOM 729 O O . LEU A 1 87 ? -2.371 -9.251 17.937 1.00 94.75 87 LEU A O 1
ATOM 733 N N . PHE A 1 88 ? -3.370 -7.426 17.088 1.00 95.12 88 PHE A N 1
ATOM 734 C CA . PHE A 1 88 ? -2.142 -6.711 16.736 1.00 95.12 88 PHE A CA 1
ATOM 735 C C . PHE A 1 88 ? -1.299 -6.394 17.979 1.00 95.12 88 PHE A C 1
ATOM 737 O O . PHE A 1 88 ? -0.102 -6.686 17.997 1.00 95.12 88 PHE A O 1
ATOM 744 N N . PHE A 1 89 ? -1.908 -5.945 19.085 1.00 93.88 89 PHE A N 1
ATOM 745 C CA . PHE A 1 89 ? -1.196 -5.778 20.363 1.00 93.88 89 PHE A CA 1
ATOM 746 C C . PHE A 1 89 ? -0.609 -7.085 20.908 1.00 93.88 89 PHE A C 1
ATOM 748 O O . PHE A 1 89 ? 0.443 -7.075 21.553 1.00 93.88 89 PHE A O 1
ATOM 755 N N . LYS A 1 90 ? -1.257 -8.219 20.623 1.00 93.81 90 LYS A N 1
ATOM 756 C CA . LYS A 1 90 ? -0.759 -9.567 20.940 1.00 93.81 90 LYS A CA 1
ATOM 757 C C . LYS A 1 90 ? 0.199 -10.122 19.876 1.00 93.81 90 LYS A C 1
ATOM 759 O O . LYS A 1 90 ? 0.612 -11.272 20.004 1.00 93.81 90 LYS A O 1
ATOM 764 N N . LYS A 1 91 ? 0.540 -9.340 18.843 1.00 93.88 91 LYS A N 1
ATOM 765 C CA . LYS A 1 91 ? 1.353 -9.731 17.675 1.00 93.88 91 LYS A CA 1
ATOM 766 C C . LYS A 1 91 ? 0.796 -10.939 16.905 1.00 93.88 91 LYS A C 1
ATOM 768 O O . LYS A 1 91 ? 1.535 -11.678 16.265 1.00 93.88 91 LYS A O 1
ATOM 773 N N . LYS A 1 92 ? -0.519 -11.156 16.964 1.00 96.12 92 LYS A N 1
ATOM 774 C CA . LYS A 1 92 ? -1.238 -12.267 16.320 1.00 96.12 92 LYS A CA 1
ATOM 775 C C . LYS A 1 92 ? -1.815 -11.839 14.962 1.00 96.12 92 LYS A C 1
ATOM 777 O O . LYS A 1 92 ? -3.004 -12.018 14.718 1.00 96.12 92 LYS A O 1
ATOM 782 N N . TYR A 1 93 ? -0.973 -11.290 14.084 1.00 94.44 93 TYR A N 1
ATOM 783 C CA . TYR A 1 93 ? -1.381 -10.744 12.778 1.00 94.44 93 TYR A CA 1
ATOM 784 C C . TYR A 1 93 ? -2.066 -11.776 11.875 1.00 94.44 93 TYR A C 1
ATOM 786 O O . TYR A 1 93 ? -3.084 -11.470 11.269 1.00 94.44 93 TYR A O 1
ATOM 794 N N . LEU A 1 94 ? -1.580 -13.021 11.854 1.00 94.94 94 LEU A N 1
ATOM 795 C CA . LEU A 1 94 ? -2.181 -14.075 11.026 1.00 94.94 94 LEU A CA 1
ATOM 796 C C . LEU A 1 94 ? -3.595 -14.450 11.486 1.00 94.94 94 LEU A C 1
ATOM 798 O O . LEU A 1 94 ? -4.481 -14.641 10.664 1.00 94.94 94 LEU A O 1
ATOM 802 N N . LYS A 1 95 ? -3.845 -14.456 12.802 1.00 96.69 95 LYS A N 1
ATOM 803 C CA . LYS A 1 95 ? -5.203 -14.662 13.328 1.00 96.69 95 LYS A CA 1
ATOM 804 C C . LYS A 1 95 ? -6.123 -13.496 12.978 1.00 96.69 95 LYS A C 1
ATOM 806 O O . LYS A 1 95 ? -7.289 -13.719 12.681 1.00 96.69 95 LYS A O 1
ATOM 811 N N . ALA A 1 96 ? -5.606 -12.266 13.015 1.00 96.62 96 ALA A N 1
ATOM 812 C CA . ALA A 1 96 ? -6.368 -11.093 12.596 1.00 96.62 96 ALA A CA 1
ATOM 813 C C . ALA A 1 96 ? -6.723 -11.176 11.106 1.00 96.62 96 ALA A C 1
ATOM 815 O O . ALA A 1 96 ? -7.877 -10.963 10.755 1.00 96.62 96 ALA A O 1
ATOM 816 N N . ARG A 1 97 ? -5.774 -11.578 10.251 1.00 96.06 97 ARG A N 1
ATOM 817 C CA . ARG A 1 97 ? -6.018 -11.838 8.827 1.00 96.06 97 ARG A CA 1
ATOM 818 C C . ARG A 1 97 ? -7.138 -12.856 8.613 1.00 96.06 97 ARG A C 1
ATOM 820 O O . ARG A 1 97 ? -8.041 -12.589 7.832 1.00 96.06 97 ARG A O 1
ATOM 827 N N . ASP A 1 98 ? -7.117 -13.990 9.311 1.00 95.88 98 ASP A N 1
ATOM 828 C CA . ASP A 1 98 ? -8.149 -15.024 9.142 1.00 95.88 98 ASP A CA 1
ATOM 829 C C . ASP A 1 98 ? -9.550 -14.505 9.526 1.00 95.88 98 ASP A C 1
ATOM 831 O O . ASP A 1 98 ? -10.533 -14.786 8.839 1.00 95.88 98 ASP A O 1
ATOM 835 N N . ILE A 1 99 ? -9.642 -13.687 10.582 1.00 95.38 99 ILE A N 1
ATOM 836 C CA . ILE A 1 99 ? -10.888 -13.006 10.972 1.00 95.38 99 ILE A CA 1
ATOM 837 C C . ILE A 1 99 ? -11.331 -12.010 9.897 1.00 95.38 99 ILE A C 1
ATOM 839 O O . ILE A 1 99 ? -12.514 -11.971 9.554 1.00 95.38 99 ILE A O 1
ATOM 843 N N . ILE A 1 100 ? -10.398 -11.230 9.345 1.00 96.25 100 ILE A N 1
ATOM 844 C CA . ILE A 1 100 ? -10.687 -10.278 8.271 1.00 96.25 100 ILE A CA 1
ATOM 845 C C . ILE A 1 100 ? -11.215 -11.013 7.034 1.00 96.25 100 ILE A C 1
ATOM 847 O O . ILE A 1 100 ? -12.263 -10.643 6.516 1.00 96.25 100 ILE A O 1
ATOM 851 N N . LEU A 1 101 ? -10.563 -12.095 6.601 1.00 95.62 101 LEU A N 1
ATOM 852 C CA . LEU A 1 101 ? -11.025 -12.917 5.479 1.00 95.62 101 LEU A CA 1
ATOM 853 C C . LEU A 1 101 ? -12.428 -13.484 5.724 1.00 95.62 101 LEU A C 1
ATOM 855 O O . LEU A 1 101 ? -13.283 -13.438 4.837 1.00 95.62 101 LEU A O 1
ATOM 859 N N . HIS A 1 102 ? -12.701 -13.994 6.929 1.00 95.00 102 HIS A N 1
ATOM 860 C CA . HIS A 1 102 ? -14.038 -14.473 7.282 1.00 95.00 102 HIS A CA 1
ATOM 861 C C . HIS A 1 102 ? -15.091 -13.357 7.196 1.00 95.00 102 HIS A C 1
ATOM 863 O O . HIS A 1 102 ? -16.205 -13.586 6.724 1.00 95.00 102 HIS A O 1
ATOM 869 N N . TYR A 1 103 ? -14.744 -12.147 7.632 1.00 95.25 103 TYR A N 1
ATOM 870 C CA . TYR A 1 103 ? -15.627 -10.989 7.551 1.00 95.25 103 TYR A CA 1
ATOM 871 C C . TYR A 1 103 ? -15.865 -10.528 6.110 1.00 95.25 103 TYR A C 1
ATOM 873 O O . TYR A 1 103 ? -17.015 -10.284 5.740 1.00 95.25 103 TYR A O 1
ATOM 881 N N . LEU A 1 104 ? -14.812 -10.451 5.290 1.00 96.25 104 LEU A N 1
ATOM 882 C CA . LEU A 1 104 ? -14.891 -10.032 3.888 1.00 96.25 104 LEU A CA 1
ATOM 883 C C . LEU A 1 104 ? -15.772 -10.967 3.056 1.00 96.25 104 LEU A C 1
ATOM 885 O O . LEU A 1 104 ? -16.534 -10.487 2.228 1.00 96.25 104 LEU A O 1
ATOM 889 N N . ASN A 1 105 ? -15.792 -12.271 3.353 1.00 95.56 105 ASN A N 1
ATOM 890 C CA . ASN A 1 105 ? -16.734 -13.206 2.720 1.00 95.56 105 ASN A CA 1
ATOM 891 C C . ASN A 1 105 ? -18.210 -12.800 2.900 1.00 95.56 105 ASN A C 1
ATOM 893 O O . ASN A 1 105 ? -19.040 -13.077 2.038 1.00 95.56 105 ASN A O 1
ATOM 897 N N . LYS A 1 106 ? -18.550 -12.155 4.022 1.00 95.12 106 LYS A N 1
ATOM 898 C CA . LYS A 1 106 ? -19.904 -11.649 4.302 1.00 95.12 106 LYS A CA 1
ATOM 899 C C . LYS A 1 106 ? -20.085 -10.197 3.855 1.00 95.12 106 LYS A C 1
ATOM 901 O O . LYS A 1 106 ? -21.203 -9.781 3.573 1.00 95.12 106 LYS A O 1
ATOM 906 N N . ASN A 1 107 ? -18.992 -9.440 3.778 1.00 95.00 107 ASN A N 1
ATOM 907 C CA . ASN A 1 107 ? -18.966 -8.013 3.466 1.00 95.00 107 ASN A CA 1
ATOM 908 C C . ASN A 1 107 ? -17.977 -7.730 2.322 1.00 95.00 107 ASN A C 1
ATOM 910 O O . ASN A 1 107 ? -16.991 -7.014 2.513 1.00 95.00 107 ASN A O 1
ATOM 914 N N . PRO A 1 108 ? -18.238 -8.243 1.106 1.00 96.62 108 PRO A N 1
ATOM 915 C CA . PRO A 1 108 ? -17.251 -8.302 0.023 1.00 96.62 108 PRO A CA 1
ATOM 916 C C . PRO A 1 108 ? -16.983 -6.941 -0.643 1.00 96.62 108 PRO A C 1
ATOM 918 O O . PRO A 1 108 ? -16.359 -6.861 -1.699 1.00 96.62 108 PRO A O 1
ATOM 921 N N . LYS A 1 109 ? -17.508 -5.855 -0.065 1.00 96.56 109 LYS A N 1
ATOM 922 C CA . LYS A 1 109 ? -17.360 -4.481 -0.554 1.00 96.56 109 LYS A CA 1
ATOM 923 C C . LYS A 1 109 ? -16.521 -3.594 0.366 1.00 96.56 109 LYS A C 1
ATOM 925 O O . LYS A 1 109 ? -16.308 -2.427 0.041 1.00 96.56 109 LYS A O 1
ATOM 930 N N . ASP A 1 110 ? -16.077 -4.123 1.506 1.00 95.62 110 ASP A N 1
ATOM 931 C CA . ASP A 1 110 ? -15.293 -3.377 2.485 1.00 95.62 110 ASP A CA 1
ATOM 932 C C . ASP A 1 110 ? -13.848 -3.202 2.002 1.00 95.62 110 ASP A C 1
ATOM 934 O O . ASP A 1 110 ? -13.015 -4.105 2.089 1.00 95.62 110 ASP A O 1
ATOM 938 N N . MET A 1 111 ? -13.562 -2.015 1.472 1.00 96.81 111 MET A N 1
ATOM 939 C CA . MET A 1 111 ? -12.254 -1.692 0.912 1.00 96.81 111 MET A CA 1
ATOM 940 C C . MET A 1 111 ? -11.171 -1.454 1.960 1.00 96.81 111 MET A C 1
ATOM 942 O O . MET A 1 111 ? -9.994 -1.646 1.654 1.00 96.81 111 MET A O 1
ATOM 946 N N . TYR A 1 112 ? -11.537 -1.063 3.182 1.00 96.88 112 TYR A N 1
ATOM 947 C CA . TYR A 1 112 ? -10.547 -0.828 4.225 1.00 96.88 112 TYR A CA 1
ATOM 948 C C . TYR A 1 112 ? -10.008 -2.150 4.763 1.00 96.88 112 TYR A C 1
ATOM 950 O O . TYR A 1 112 ? -8.798 -2.367 4.791 1.00 96.88 112 TYR A O 1
ATOM 958 N N . LEU A 1 113 ? -10.895 -3.080 5.120 1.00 96.88 113 LEU A N 1
ATOM 959 C CA . LEU A 1 113 ? -10.464 -4.389 5.600 1.00 96.88 113 LEU A CA 1
ATOM 960 C C . LEU A 1 113 ? -9.813 -5.230 4.498 1.00 96.88 113 LEU A C 1
ATOM 962 O O . LEU A 1 113 ? -8.870 -5.968 4.784 1.00 96.88 113 LEU A O 1
ATOM 966 N N . PHE A 1 114 ? -10.228 -5.060 3.239 1.00 97.69 114 PHE A N 1
ATOM 967 C CA . PHE A 1 114 ? -9.494 -5.580 2.084 1.00 97.69 114 PHE A CA 1
ATOM 968 C C . PHE A 1 114 ? -8.039 -5.095 2.068 1.00 97.69 114 PHE A C 1
ATOM 970 O O . PHE A 1 114 ? -7.119 -5.913 2.004 1.00 97.69 114 PHE A O 1
ATOM 977 N N . TYR A 1 115 ? -7.830 -3.781 2.192 1.00 97.38 115 TYR A N 1
ATOM 978 C CA . TYR A 1 115 ? -6.501 -3.179 2.244 1.00 97.38 115 TYR A CA 1
ATOM 979 C C . TYR A 1 115 ? -5.667 -3.721 3.412 1.00 97.38 115 TYR A C 1
ATOM 981 O O . TYR A 1 115 ? -4.544 -4.179 3.198 1.00 97.38 115 TYR A O 1
ATOM 989 N N . VAL A 1 116 ? -6.222 -3.752 4.629 1.00 97.31 116 VAL A N 1
ATOM 990 C CA . VAL A 1 116 ? -5.520 -4.271 5.816 1.00 97.31 116 VAL A CA 1
ATOM 991 C C . VAL A 1 116 ? -5.128 -5.739 5.623 1.00 97.31 116 VAL A C 1
ATOM 993 O O . VAL A 1 116 ? -3.998 -6.116 5.929 1.00 97.31 116 VAL A O 1
ATOM 996 N N . CYS A 1 117 ? -6.024 -6.571 5.081 1.00 97.19 117 CYS A N 1
ATOM 997 C CA . CYS A 1 117 ? -5.743 -7.983 4.820 1.00 97.19 117 CYS A CA 1
ATOM 998 C C . CYS A 1 117 ? -4.602 -8.165 3.815 1.00 97.19 117 CYS A C 1
ATOM 1000 O O . CYS A 1 117 ? -3.651 -8.900 4.085 1.00 97.19 117 CYS A O 1
ATOM 1002 N N . HIS A 1 118 ? -4.680 -7.453 2.687 1.00 94.88 118 HIS A N 1
ATOM 1003 C CA . HIS A 1 118 ? -3.637 -7.426 1.667 1.00 94.88 118 HIS A CA 1
ATOM 1004 C C . HIS A 1 118 ? -2.282 -7.008 2.257 1.00 94.88 118 HIS A C 1
ATOM 1006 O O . HIS A 1 118 ? -1.277 -7.670 2.013 1.00 94.88 118 HIS A O 1
ATOM 1012 N N . MET A 1 119 ? -2.251 -5.953 3.075 1.00 94.06 119 MET A N 1
ATOM 1013 C CA . MET A 1 119 ? -1.016 -5.461 3.688 1.00 94.06 119 MET A CA 1
ATOM 1014 C C . MET A 1 119 ? -0.411 -6.456 4.684 1.00 94.06 119 MET A C 1
ATOM 1016 O O . MET A 1 119 ? 0.811 -6.585 4.741 1.00 94.06 119 MET A O 1
ATOM 1020 N N . ILE A 1 120 ? -1.233 -7.189 5.448 1.00 93.94 120 ILE A N 1
ATOM 1021 C CA . ILE A 1 120 ? -0.730 -8.284 6.291 1.00 93.94 120 ILE A CA 1
ATOM 1022 C C . ILE A 1 120 ? -0.069 -9.347 5.410 1.00 93.94 120 ILE A C 1
ATOM 1024 O O . ILE A 1 120 ? 1.071 -9.722 5.672 1.00 93.94 120 ILE A O 1
ATOM 1028 N N . ASP A 1 121 ? -0.747 -9.818 4.363 1.00 92.94 121 ASP A N 1
ATOM 1029 C CA . ASP A 1 121 ? -0.195 -10.862 3.495 1.00 92.94 121 ASP A CA 1
ATOM 1030 C C . ASP A 1 121 ? 1.087 -10.411 2.783 1.00 92.94 121 ASP A C 1
ATOM 1032 O O . ASP A 1 121 ? 2.053 -11.174 2.730 1.00 92.94 121 ASP A O 1
ATOM 1036 N N . PHE A 1 122 ? 1.144 -9.159 2.323 1.00 89.38 122 PHE A N 1
ATOM 1037 C CA . PHE A 1 122 ? 2.349 -8.562 1.752 1.00 89.38 122 PHE A CA 1
ATOM 1038 C C . PHE A 1 122 ? 3.509 -8.533 2.760 1.00 89.38 122 PHE A C 1
ATOM 1040 O O . PHE A 1 122 ? 4.590 -9.041 2.465 1.00 89.38 122 PHE A O 1
ATOM 1047 N N . ASN A 1 123 ? 3.280 -8.025 3.977 1.00 86.38 123 ASN A N 1
ATOM 1048 C CA . ASN A 1 123 ? 4.316 -7.910 5.011 1.00 86.38 123 ASN A CA 1
ATOM 1049 C C . ASN A 1 123 ? 4.881 -9.269 5.459 1.00 86.38 123 ASN A C 1
ATOM 1051 O O . ASN A 1 123 ? 6.030 -9.347 5.893 1.00 86.38 123 ASN A O 1
ATOM 1055 N N . PHE A 1 124 ? 4.091 -10.341 5.358 1.00 87.38 124 PHE A N 1
ATOM 1056 C CA . PHE A 1 124 ? 4.527 -11.709 5.658 1.00 87.38 124 PHE A CA 1
ATOM 1057 C C . PHE A 1 124 ? 5.037 -12.477 4.424 1.00 87.38 124 PHE A C 1
ATOM 1059 O O . PHE A 1 124 ? 5.472 -13.620 4.558 1.00 87.38 124 PHE A O 1
ATOM 1066 N N . GLY A 1 125 ? 5.009 -11.875 3.229 1.00 87.12 125 GLY A N 1
ATOM 1067 C CA . GLY A 1 125 ? 5.449 -12.508 1.983 1.00 87.12 125 GLY A CA 1
ATOM 1068 C C . GLY A 1 125 ? 4.513 -13.611 1.471 1.00 87.12 125 GLY A C 1
ATOM 1069 O O . GLY A 1 125 ? 4.931 -14.470 0.695 1.00 87.12 125 GLY A O 1
ATOM 1070 N N . PHE A 1 126 ? 3.248 -13.621 1.893 1.00 91.31 126 PHE A N 1
ATOM 1071 C CA . PHE A 1 126 ? 2.268 -14.656 1.557 1.00 91.31 126 PHE A CA 1
ATOM 1072 C C . PHE A 1 126 ? 1.569 -14.377 0.224 1.00 91.31 126 PHE A C 1
ATOM 1074 O O . PHE A 1 126 ? 0.380 -14.064 0.165 1.00 91.31 126 PHE A O 1
ATOM 1081 N N . LYS A 1 127 ? 2.323 -14.534 -0.866 1.00 89.44 127 LYS A N 1
ATOM 1082 C CA . LYS A 1 127 ? 1.889 -14.236 -2.240 1.00 89.44 127 LYS A CA 1
ATOM 1083 C C . LYS A 1 127 ? 0.591 -14.937 -2.650 1.00 89.44 127 LYS A C 1
ATOM 1085 O O . LYS A 1 127 ? -0.346 -14.258 -3.072 1.00 89.44 127 LYS A O 1
ATOM 1090 N N . ASP A 1 128 ? 0.493 -16.245 -2.414 1.00 91.12 128 ASP A N 1
ATOM 1091 C CA . ASP A 1 128 ? -0.712 -17.026 -2.730 1.00 91.12 128 ASP A CA 1
ATOM 1092 C C . ASP A 1 128 ? -1.924 -16.592 -1.894 1.00 91.12 128 ASP A C 1
ATOM 1094 O O . ASP A 1 128 ? -3.064 -16.652 -2.350 1.00 91.12 128 ASP A O 1
ATOM 1098 N N . SER A 1 129 ? -1.691 -16.148 -0.653 1.00 90.56 129 SER A N 1
ATOM 1099 C CA . SER A 1 129 ? -2.759 -15.648 0.218 1.00 90.56 129 SER A CA 1
ATOM 1100 C C . SER A 1 129 ? -3.327 -14.335 -0.313 1.00 90.56 129 SER A C 1
ATOM 1102 O O . SER A 1 129 ? -4.545 -14.187 -0.349 1.00 90.56 129 SER A O 1
ATOM 1104 N N . MET A 1 130 ? -2.481 -13.441 -0.843 1.00 91.88 130 MET A N 1
ATOM 1105 C CA . MET A 1 130 ? -2.953 -12.200 -1.466 1.00 91.88 130 MET A CA 1
ATOM 1106 C C . MET A 1 130 ? -3.935 -12.461 -2.619 1.00 91.88 130 MET A C 1
ATOM 1108 O O . MET A 1 130 ? -4.903 -11.717 -2.764 1.00 91.88 130 MET A O 1
ATOM 1112 N N . LEU A 1 131 ? -3.741 -13.526 -3.411 1.00 94.88 131 LEU A N 1
ATOM 1113 C CA . LEU A 1 131 ? -4.707 -13.911 -4.450 1.00 94.88 131 LEU A CA 1
ATOM 1114 C C . LEU A 1 131 ? -6.060 -14.307 -3.845 1.00 94.88 131 LEU A C 1
ATOM 1116 O O . LEU A 1 131 ? -7.090 -13.847 -4.324 1.00 94.88 131 LEU A O 1
ATOM 1120 N N . LYS A 1 132 ? -6.068 -15.064 -2.742 1.00 92.44 132 LYS A N 1
ATOM 1121 C CA . LYS A 1 132 ? -7.309 -15.455 -2.046 1.00 92.44 132 LYS A CA 1
ATOM 1122 C C . LYS A 1 132 ? -8.086 -14.257 -1.502 1.00 92.44 132 LYS A C 1
ATOM 1124 O O . LYS A 1 132 ? -9.310 -14.303 -1.427 1.00 92.44 132 LYS A O 1
ATOM 1129 N N . VAL A 1 133 ? -7.396 -13.175 -1.128 1.00 94.06 133 VAL A N 1
ATOM 1130 C CA . VAL A 1 133 ? -8.052 -11.923 -0.715 1.00 94.06 133 VAL A CA 1
ATOM 1131 C C . VAL A 1 133 ? -8.861 -11.320 -1.874 1.00 94.06 133 VAL A C 1
ATOM 1133 O O . VAL A 1 133 ? -9.895 -10.705 -1.634 1.00 94.06 133 VAL A O 1
ATOM 1136 N N . LEU A 1 134 ? -8.447 -11.510 -3.133 1.00 96.00 134 LEU A N 1
ATOM 1137 C CA . LEU A 1 134 ? -9.223 -11.052 -4.291 1.00 96.00 134 LEU A CA 1
ATOM 1138 C C . LEU A 1 134 ? -10.506 -11.865 -4.488 1.00 96.00 134 LEU A C 1
ATOM 1140 O O . LEU A 1 134 ? -11.524 -11.279 -4.853 1.00 96.00 134 LEU A O 1
ATOM 1144 N N . ASP A 1 135 ? -10.471 -13.171 -4.210 1.00 94.81 135 ASP A N 1
ATOM 1145 C CA . ASP A 1 135 ? -11.606 -14.085 -4.412 1.00 94.81 135 ASP A CA 1
ATOM 1146 C C . ASP A 1 135 ? -12.813 -13.742 -3.527 1.00 94.81 135 ASP A C 1
ATOM 1148 O O . ASP A 1 135 ? -13.959 -13.993 -3.899 1.00 94.81 135 ASP A O 1
ATOM 1152 N N . VAL A 1 136 ? -12.569 -13.146 -2.355 1.00 95.38 136 VAL A N 1
ATOM 1153 C CA . VAL A 1 136 ? -13.631 -12.762 -1.411 1.00 95.38 136 VAL A CA 1
ATOM 1154 C C . VAL A 1 136 ? -14.228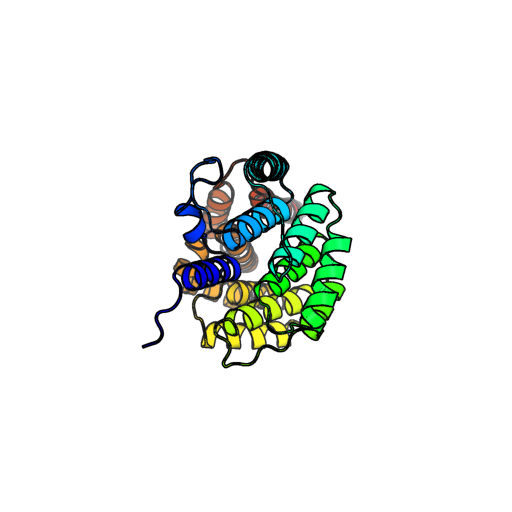 -11.382 -1.704 1.00 95.38 136 VAL A C 1
ATOM 1156 O O . VAL A 1 136 ? -15.203 -10.997 -1.063 1.00 95.38 136 VAL A O 1
ATOM 1159 N N . MET A 1 137 ? -13.673 -10.628 -2.659 1.00 97.19 137 MET A N 1
ATOM 1160 C CA . MET A 1 137 ? -14.132 -9.277 -2.991 1.00 97.19 137 MET A CA 1
ATOM 1161 C C . MET A 1 137 ? -15.139 -9.269 -4.144 1.00 97.19 137 MET A C 1
ATOM 1163 O O . MET A 1 137 ? -14.992 -9.959 -5.147 1.00 97.19 137 MET A O 1
ATOM 1167 N N . GLN A 1 138 ? -16.151 -8.410 -4.032 1.00 96.06 138 GLN A N 1
ATOM 1168 C CA . GLN A 1 138 ? -17.205 -8.192 -5.027 1.00 96.06 138 GLN A CA 1
ATOM 1169 C C . GLN A 1 138 ? -17.436 -6.687 -5.220 1.00 96.06 138 GLN A C 1
ATOM 1171 O O . GLN A 1 138 ? -18.516 -6.146 -4.948 1.00 96.06 138 GLN A O 1
ATOM 1176 N N . ILE A 1 139 ? -16.394 -5.990 -5.680 1.00 94.88 139 ILE A N 1
ATOM 1177 C CA . ILE A 1 139 ? -16.460 -4.567 -6.021 1.00 94.88 139 ILE A CA 1
ATOM 1178 C C . ILE A 1 139 ? -16.880 -4.422 -7.486 1.00 94.88 139 ILE A C 1
ATOM 1180 O O . ILE A 1 139 ? -16.3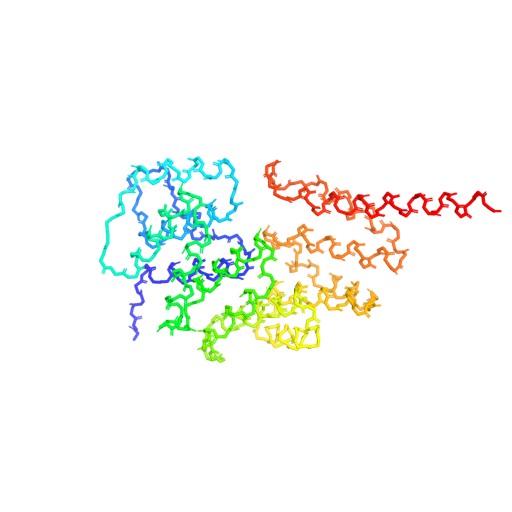08 -5.051 -8.374 1.00 94.88 139 ILE A O 1
ATOM 1184 N N . LYS A 1 140 ? -17.875 -3.570 -7.738 1.00 94.56 140 LYS A N 1
ATOM 1185 C CA . LYS A 1 140 ? -18.335 -3.223 -9.088 1.00 94.56 140 LYS A CA 1
ATOM 1186 C C . LYS A 1 140 ? -17.827 -1.836 -9.511 1.00 94.56 140 LYS A C 1
ATOM 1188 O O . LYS A 1 140 ? -17.523 -1.038 -8.620 1.00 94.56 140 LYS A O 1
ATOM 1193 N N . PRO A 1 141 ? -17.784 -1.521 -10.821 1.00 94.81 141 PRO A N 1
ATOM 1194 C CA . PRO A 1 141 ? -17.308 -0.232 -11.330 1.00 94.81 141 PRO A CA 1
ATOM 1195 C C . PRO A 1 141 ? -17.991 1.014 -10.756 1.00 94.81 141 PRO A C 1
ATOM 1197 O O . PRO A 1 141 ? -17.388 2.083 -10.757 1.00 94.81 141 PRO A O 1
ATOM 1200 N N . GLU A 1 142 ? -19.222 0.893 -10.253 1.00 94.19 142 GLU A N 1
ATOM 1201 C CA . GLU A 1 142 ? -19.970 2.002 -9.648 1.00 94.19 142 GLU A CA 1
ATOM 1202 C C . GLU A 1 142 ? -19.495 2.338 -8.225 1.00 94.19 142 GLU A C 1
ATOM 1204 O O . GLU A 1 142 ? -19.852 3.381 -7.679 1.00 94.19 142 GLU A O 1
ATOM 1209 N N . ASN A 1 143 ? -18.704 1.465 -7.590 1.00 94.56 143 ASN A N 1
ATOM 1210 C CA . ASN A 1 143 ? -18.132 1.748 -6.279 1.00 94.56 143 ASN A CA 1
ATOM 1211 C C . ASN A 1 143 ? -17.068 2.850 -6.405 1.00 94.56 143 ASN A C 1
ATOM 1213 O O . ASN A 1 143 ? -16.135 2.739 -7.196 1.00 94.56 143 ASN A O 1
ATOM 1217 N N . LYS A 1 144 ? -17.159 3.887 -5.568 1.00 93.38 144 LYS A N 1
ATOM 1218 C CA . LYS A 1 144 ? -16.212 5.016 -5.560 1.00 93.38 144 LYS A CA 1
ATOM 1219 C C . LYS A 1 144 ? -14.743 4.620 -5.382 1.00 93.38 144 LYS A C 1
ATOM 1221 O O . LYS A 1 144 ? -13.861 5.309 -5.878 1.00 93.38 144 LYS A O 1
ATOM 1226 N N . PHE A 1 145 ? -14.475 3.506 -4.705 1.00 96.19 145 PHE A N 1
ATOM 1227 C CA . PHE A 1 145 ? -13.128 2.992 -4.468 1.00 96.19 145 PHE A CA 1
ATOM 1228 C C . PHE A 1 145 ? -12.692 1.946 -5.502 1.00 96.19 145 PHE A C 1
ATOM 1230 O O . PHE A 1 145 ? -11.633 1.338 -5.353 1.00 96.19 145 PHE A O 1
ATOM 1237 N N . TYR A 1 146 ? -13.476 1.727 -6.563 1.00 96.75 146 TYR A N 1
ATOM 1238 C CA . TYR A 1 146 ? -13.184 0.705 -7.565 1.00 96.75 146 TYR A CA 1
ATOM 1239 C C . TYR A 1 146 ? -11.840 0.915 -8.271 1.00 96.75 146 TYR A C 1
ATOM 1241 O O . TYR A 1 146 ? -11.152 -0.064 -8.552 1.00 96.75 146 TYR A O 1
ATOM 1249 N N . SER A 1 147 ? -11.411 2.164 -8.503 1.00 96.94 147 SER A N 1
ATOM 1250 C CA . SER A 1 147 ? -10.082 2.408 -9.080 1.00 96.94 147 SER A CA 1
ATOM 1251 C C . SER A 1 147 ? -8.973 1.860 -8.180 1.00 96.94 147 SER A C 1
ATOM 1253 O O . SER A 1 147 ? -8.120 1.127 -8.667 1.00 96.94 147 SER A O 1
ATOM 1255 N N . TYR A 1 148 ? -9.050 2.134 -6.871 1.00 97.56 148 TYR A N 1
ATOM 1256 C CA . TYR A 1 148 ? -8.074 1.661 -5.889 1.00 97.56 148 TYR A CA 1
ATOM 1257 C C . TYR A 1 148 ? -8.101 0.138 -5.752 1.00 97.56 148 TYR A C 1
ATOM 1259 O O . TYR A 1 148 ? -7.051 -0.484 -5.617 1.00 97.56 148 TYR A O 1
ATOM 1267 N N . TYR A 1 149 ? -9.285 -0.480 -5.840 1.00 97.88 149 TYR A N 1
ATOM 1268 C CA . TYR A 1 149 ? -9.403 -1.936 -5.910 1.00 97.88 149 TYR A CA 1
ATOM 1269 C C . TYR A 1 149 ? -8.642 -2.506 -7.113 1.00 97.88 149 TYR A C 1
ATOM 1271 O O . TYR A 1 149 ? -7.812 -3.395 -6.934 1.00 97.88 149 TYR A O 1
ATOM 1279 N N . GLU A 1 150 ? -8.869 -1.982 -8.323 1.00 98.19 150 GLU A N 1
ATOM 1280 C CA . GLU A 1 150 ? -8.150 -2.442 -9.520 1.00 98.19 150 GLU A CA 1
ATOM 1281 C C . GLU A 1 150 ? -6.640 -2.147 -9.434 1.00 98.19 150 GLU A C 1
ATOM 1283 O O . GLU A 1 150 ? -5.837 -2.958 -9.897 1.00 98.19 150 GLU A O 1
ATOM 1288 N N . GLY A 1 151 ? -6.233 -1.046 -8.792 1.00 98.06 151 GLY A N 1
ATOM 1289 C CA . GLY A 1 151 ? -4.831 -0.733 -8.505 1.00 98.06 151 GLY A CA 1
ATOM 1290 C C . GLY A 1 151 ? -4.168 -1.767 -7.588 1.00 98.06 151 GLY A C 1
ATOM 1291 O O . GLY A 1 151 ? -3.143 -2.349 -7.950 1.00 98.06 151 GLY A O 1
ATOM 1292 N N . ILE A 1 152 ? -4.765 -2.054 -6.427 1.00 97.81 152 ILE A N 1
ATOM 1293 C CA . ILE A 1 152 ? -4.257 -3.056 -5.471 1.00 97.81 152 ILE A CA 1
ATOM 1294 C C . ILE A 1 152 ? -4.275 -4.455 -6.099 1.00 97.81 152 ILE A C 1
ATOM 1296 O O . ILE A 1 152 ? -3.303 -5.199 -5.997 1.00 97.81 152 ILE A O 1
ATOM 1300 N N . LYS A 1 153 ? -5.339 -4.807 -6.826 1.00 98.25 153 LYS A N 1
ATOM 1301 C CA . LYS A 1 153 ? -5.424 -6.055 -7.595 1.00 98.25 153 LYS A CA 1
ATOM 1302 C C . LYS A 1 153 ? -4.297 -6.171 -8.614 1.00 98.25 153 LYS A C 1
ATOM 1304 O O . LYS A 1 153 ? -3.683 -7.231 -8.717 1.00 98.25 153 LYS A O 1
ATOM 1309 N N . ALA A 1 154 ? -3.984 -5.101 -9.346 1.00 98.25 154 ALA A N 1
ATOM 1310 C CA . ALA A 1 154 ? -2.866 -5.103 -10.281 1.00 98.25 154 ALA A CA 1
ATOM 1311 C C . ALA A 1 154 ? -1.533 -5.391 -9.578 1.00 98.25 154 ALA A C 1
ATOM 1313 O O . ALA A 1 154 ? -0.724 -6.162 -10.096 1.00 98.25 154 ALA A O 1
ATOM 1314 N N . PHE A 1 155 ? -1.323 -4.818 -8.393 1.00 96.19 155 PHE A N 1
ATOM 1315 C CA . PHE A 1 155 ? -0.145 -5.084 -7.574 1.00 96.19 155 PHE A CA 1
ATOM 1316 C C . PHE A 1 155 ? -0.087 -6.544 -7.095 1.00 96.19 155 PHE A C 1
ATOM 1318 O O . PHE A 1 155 ? 0.915 -7.215 -7.330 1.00 96.19 155 PHE A O 1
ATOM 1325 N N . ILE A 1 156 ? -1.180 -7.081 -6.542 1.00 96.38 156 ILE A N 1
ATOM 1326 C CA . ILE A 1 156 ? -1.273 -8.486 -6.105 1.00 96.38 156 ILE A CA 1
ATOM 1327 C C . ILE A 1 156 ? -0.954 -9.454 -7.253 1.00 96.38 156 ILE A C 1
ATOM 1329 O O . ILE A 1 156 ? -0.181 -10.401 -7.083 1.00 96.38 156 ILE A O 1
ATOM 1333 N N . LEU A 1 157 ? -1.525 -9.212 -8.437 1.00 97.44 157 LEU A N 1
ATOM 1334 C CA . LEU A 1 157 ? -1.250 -10.006 -9.636 1.00 97.44 157 LEU A CA 1
ATOM 1335 C C . LEU A 1 157 ? 0.227 -9.919 -10.042 1.00 97.44 157 LEU A C 1
ATOM 1337 O O . LEU A 1 157 ? 0.796 -10.911 -10.491 1.00 97.44 157 LEU A O 1
ATOM 1341 N N . SER A 1 158 ? 0.850 -8.750 -9.878 1.00 94.25 158 SER A N 1
ATOM 1342 C CA . SER A 1 158 ? 2.267 -8.544 -10.181 1.00 94.25 158 SER A CA 1
ATOM 1343 C C . SER A 1 158 ? 3.178 -9.328 -9.241 1.00 94.25 158 SER A C 1
ATOM 1345 O O . SER A 1 158 ? 4.091 -10.009 -9.702 1.00 94.25 158 SER A O 1
ATOM 1347 N N . GLU A 1 159 ? 2.903 -9.288 -7.936 1.00 90.44 159 GLU A N 1
ATOM 1348 C CA . GLU A 1 159 ? 3.672 -10.025 -6.927 1.00 90.44 159 GLU A CA 1
ATOM 1349 C C . GLU A 1 159 ? 3.600 -11.546 -7.119 1.00 90.44 159 GLU A C 1
ATOM 1351 O O . GLU A 1 159 ? 4.530 -12.265 -6.740 1.00 90.44 159 GLU A O 1
ATOM 1356 N N . ASN A 1 160 ? 2.534 -12.020 -7.770 1.00 93.75 160 ASN A N 1
ATOM 1357 C CA . ASN A 1 160 ? 2.316 -13.408 -8.177 1.00 93.75 160 ASN A CA 1
ATOM 1358 C C . ASN A 1 160 ? 2.767 -13.709 -9.621 1.00 93.75 160 ASN A C 1
ATOM 1360 O O . ASN A 1 160 ? 2.395 -14.731 -10.193 1.00 93.75 160 ASN A O 1
ATOM 1364 N N . SER A 1 161 ? 3.550 -12.823 -10.241 1.00 94.38 161 SER A N 1
ATOM 1365 C CA . SER A 1 161 ? 4.085 -12.991 -11.599 1.00 94.38 161 SER A CA 1
ATOM 1366 C C . SER A 1 161 ? 3.031 -13.117 -12.716 1.00 94.38 161 SER A C 1
ATOM 1368 O O . SER A 1 161 ? 3.330 -13.553 -13.829 1.00 94.38 161 SER A O 1
ATOM 1370 N N . ILE A 1 162 ? 1.795 -12.666 -12.481 1.00 96.38 162 ILE A N 1
ATOM 1371 C CA . ILE A 1 162 ? 0.689 -12.672 -13.454 1.00 96.38 162 ILE A CA 1
ATOM 1372 C C . ILE A 1 162 ? 0.685 -11.351 -14.249 1.00 96.38 162 ILE A C 1
ATOM 1374 O O . ILE A 1 162 ? -0.281 -10.581 -14.287 1.00 96.38 162 ILE A O 1
ATOM 1378 N N . TYR A 1 163 ? 1.808 -11.068 -14.911 1.00 94.69 163 TYR A N 1
ATOM 1379 C CA . TYR A 1 163 ? 2.156 -9.737 -15.426 1.00 94.69 163 TYR A CA 1
ATOM 1380 C C . TYR A 1 163 ? 1.169 -9.152 -16.443 1.00 94.69 163 TYR A C 1
ATOM 1382 O O . TYR A 1 163 ? 0.865 -7.961 -16.410 1.00 94.69 163 TYR A O 1
ATOM 1390 N N . LYS A 1 164 ? 0.648 -9.966 -17.370 1.00 95.75 164 LYS A N 1
ATOM 1391 C CA . LYS A 1 164 ? -0.274 -9.474 -18.411 1.00 95.75 164 LYS A CA 1
ATOM 1392 C C . LYS A 1 164 ? -1.590 -8.983 -17.807 1.00 95.75 164 LYS A C 1
ATOM 1394 O O . LYS A 1 164 ? -2.092 -7.942 -18.217 1.00 95.75 164 LYS A O 1
ATOM 1399 N N . GLN A 1 165 ? -2.137 -9.728 -16.848 1.00 97.56 165 GLN A N 1
ATOM 1400 C CA . GLN A 1 165 ? -3.386 -9.364 -16.179 1.00 97.56 165 GLN A CA 1
ATOM 1401 C C . GLN A 1 165 ? -3.164 -8.178 -15.238 1.00 97.56 165 GLN A C 1
ATOM 1403 O O . GLN A 1 165 ? -3.958 -7.242 -15.262 1.00 97.56 165 GLN A O 1
ATOM 1408 N N . SER A 1 166 ? -2.040 -8.172 -14.511 1.00 98.00 166 SER A N 1
ATOM 1409 C CA . SER A 1 166 ? -1.597 -7.029 -13.706 1.00 98.00 166 SER A CA 1
ATOM 1410 C C . SER A 1 166 ? -1.585 -5.731 -14.523 1.00 98.00 166 SER A C 1
ATOM 1412 O O . SER A 1 166 ? -2.241 -4.756 -14.161 1.00 98.00 166 SER A O 1
ATOM 1414 N N . PHE A 1 167 ? -0.937 -5.734 -15.692 1.00 97.88 167 PHE A N 1
ATOM 1415 C CA . PHE A 1 167 ? -0.859 -4.554 -16.554 1.00 97.88 167 PHE A CA 1
ATOM 1416 C C . PHE A 1 167 ? -2.231 -4.075 -17.051 1.00 97.88 167 PHE A C 1
ATOM 1418 O O . PHE A 1 167 ? -2.473 -2.870 -17.126 1.00 97.88 167 PHE A O 1
ATOM 1425 N N . LEU A 1 168 ? -3.143 -4.994 -17.392 1.00 97.75 168 LEU A N 1
ATOM 1426 C CA . LEU A 1 168 ? -4.498 -4.639 -17.827 1.00 97.75 168 LEU A CA 1
ATOM 1427 C C . LEU A 1 168 ? -5.307 -3.991 -16.694 1.00 97.75 168 LEU A C 1
ATOM 1429 O O . LEU A 1 168 ? -5.895 -2.932 -16.919 1.00 97.75 168 LEU A O 1
ATOM 1433 N N . ALA A 1 169 ? -5.274 -4.574 -15.493 1.00 97.62 169 ALA A N 1
ATOM 1434 C CA . ALA A 1 169 ? -5.929 -4.022 -14.306 1.00 97.62 169 ALA A CA 1
ATOM 1435 C C . ALA A 1 169 ? -5.366 -2.634 -13.950 1.00 97.62 169 ALA A C 1
ATOM 1437 O O . ALA A 1 169 ? -6.121 -1.679 -13.775 1.00 97.62 169 ALA A O 1
ATOM 1438 N N . ALA A 1 170 ? -4.039 -2.467 -13.981 1.00 97.88 170 ALA A N 1
ATOM 1439 C CA . ALA A 1 170 ? -3.407 -1.175 -13.719 1.00 97.88 170 ALA A CA 1
ATOM 1440 C C . ALA A 1 170 ? -3.813 -0.101 -14.741 1.00 97.88 170 ALA A C 1
ATOM 1442 O O . ALA A 1 170 ? -4.103 1.042 -14.383 1.00 97.88 170 ALA A O 1
ATOM 1443 N N . LYS A 1 171 ? -3.881 -0.447 -16.034 1.00 97.19 171 LYS A N 1
ATOM 1444 C CA . LYS A 1 171 ? -4.358 0.492 -17.062 1.00 97.19 171 LYS A CA 1
ATOM 1445 C C . LYS A 1 171 ? -5.816 0.884 -16.853 1.00 97.19 171 LYS A C 1
ATOM 1447 O O . LYS A 1 171 ? -6.168 2.032 -17.120 1.00 97.19 171 LYS A O 1
ATOM 1452 N N . GLN A 1 172 ? -6.654 -0.047 -16.406 1.00 95.88 172 GLN A N 1
ATOM 1453 C CA . GLN A 1 172 ? -8.047 0.236 -16.079 1.00 95.88 172 GLN A CA 1
ATOM 1454 C C . GLN A 1 172 ? -8.150 1.193 -14.887 1.00 95.88 172 GLN A C 1
ATOM 1456 O O . GLN A 1 172 ? -8.828 2.215 -15.001 1.00 95.88 172 GLN A O 1
ATOM 1461 N N . ALA A 1 173 ? -7.413 0.927 -13.806 1.00 97.19 173 ALA A N 1
ATOM 1462 C CA . ALA A 1 173 ? -7.340 1.806 -12.642 1.00 97.19 173 ALA A CA 1
ATOM 1463 C C . ALA A 1 173 ? -6.900 3.228 -13.031 1.00 97.19 173 ALA A C 1
ATOM 1465 O O . ALA A 1 173 ? -7.613 4.184 -12.737 1.00 97.19 173 ALA A O 1
ATOM 1466 N N . LEU A 1 174 ? -5.814 3.378 -13.804 1.00 96.06 174 LEU A N 1
ATOM 1467 C CA . LEU A 1 174 ? -5.320 4.691 -14.255 1.00 96.06 174 LEU A CA 1
ATOM 1468 C C . LEU A 1 174 ? -6.266 5.423 -15.215 1.00 96.06 174 LEU A C 1
ATOM 1470 O O . LEU A 1 174 ? -6.255 6.655 -15.270 1.00 96.06 174 LEU A O 1
ATOM 1474 N N . LYS A 1 175 ? -7.083 4.693 -15.987 1.00 95.81 175 LYS A N 1
ATOM 1475 C CA . LYS A 1 175 ? -8.117 5.300 -16.839 1.00 95.81 175 LYS A CA 1
ATOM 1476 C C . LYS A 1 175 ? -9.195 5.983 -15.994 1.00 95.81 175 LYS A C 1
ATOM 1478 O O . LYS A 1 175 ? -9.721 7.008 -16.417 1.00 95.81 175 LYS A O 1
ATOM 1483 N N . MET A 1 176 ? -9.509 5.421 -14.828 1.00 95.31 176 MET A N 1
ATOM 1484 C CA . MET A 1 176 ? -10.523 5.940 -13.906 1.00 95.31 176 MET A CA 1
ATOM 1485 C C . MET A 1 176 ? -9.943 6.978 -12.941 1.00 95.31 176 MET A C 1
ATOM 1487 O O . MET A 1 176 ? -10.527 8.039 -12.749 1.00 95.31 176 MET A O 1
ATOM 1491 N N . ASN A 1 177 ? -8.766 6.699 -12.385 1.00 95.50 177 ASN A N 1
ATOM 1492 C CA . ASN A 1 177 ? -8.041 7.566 -11.472 1.00 95.50 177 ASN A CA 1
ATOM 1493 C C . ASN A 1 177 ? -6.583 7.702 -11.925 1.00 95.50 177 ASN A C 1
ATOM 1495 O O . ASN A 1 177 ? -5.734 6.861 -11.638 1.00 95.50 177 ASN A O 1
ATOM 1499 N N . LYS A 1 178 ? -6.263 8.820 -12.584 1.00 94.69 178 LYS A N 1
ATOM 1500 C CA . LYS A 1 178 ? -4.901 9.110 -13.069 1.00 94.69 178 LYS A CA 1
ATOM 1501 C C . LYS A 1 178 ? -3.854 9.216 -11.953 1.00 94.69 178 LYS A C 1
ATOM 1503 O O . LYS A 1 178 ? -2.669 9.226 -12.261 1.00 94.69 178 LYS A O 1
ATOM 1508 N N . LYS A 1 179 ? -4.280 9.348 -10.692 1.00 93.56 179 LYS A N 1
ATOM 1509 C CA . LYS A 1 179 ? -3.412 9.472 -9.514 1.00 93.56 179 LYS A CA 1
ATOM 1510 C C . LYS A 1 179 ? -3.254 8.156 -8.745 1.00 93.56 179 LYS A C 1
ATOM 1512 O O . LYS A 1 179 ? -2.670 8.166 -7.666 1.00 93.56 179 LYS A O 1
ATOM 1517 N N . ASP A 1 180 ? -3.769 7.043 -9.269 1.00 95.94 180 ASP A N 1
ATOM 1518 C CA . ASP A 1 180 ? -3.657 5.741 -8.616 1.00 95.94 180 ASP A CA 1
ATOM 1519 C C . ASP A 1 180 ? -2.199 5.257 -8.593 1.00 95.94 180 ASP A C 1
ATOM 1521 O O . ASP A 1 180 ? -1.613 4.864 -9.610 1.00 95.94 180 ASP A O 1
ATOM 1525 N N . ILE A 1 181 ? -1.593 5.329 -7.410 1.00 95.81 181 ILE A N 1
ATOM 1526 C CA . ILE A 1 181 ? -0.171 5.055 -7.227 1.00 95.81 181 ILE A CA 1
ATOM 1527 C C . ILE A 1 181 ? 0.138 3.556 -7.222 1.00 95.81 181 ILE A C 1
ATOM 1529 O O . ILE A 1 181 ? 1.208 3.160 -7.684 1.00 95.81 181 ILE A O 1
ATOM 1533 N N . 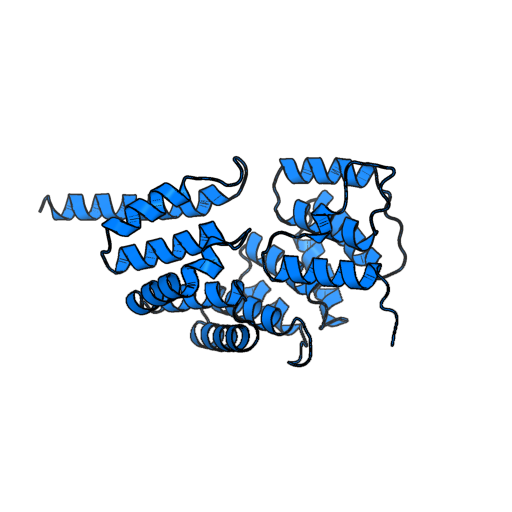TYR A 1 182 ? -0.808 2.720 -6.782 1.00 95.50 182 TYR A N 1
ATOM 1534 C CA . TYR A 1 182 ? -0.701 1.266 -6.872 1.00 95.50 182 TYR A CA 1
ATOM 1535 C C . TYR A 1 182 ? -0.674 0.819 -8.331 1.00 95.50 182 TYR A C 1
ATOM 1537 O O . TYR A 1 182 ? 0.162 0.006 -8.722 1.00 95.50 182 TYR A O 1
ATOM 1545 N N . ALA A 1 183 ? -1.540 1.400 -9.160 1.00 97.50 183 ALA A N 1
ATOM 1546 C CA . ALA A 1 183 ? -1.570 1.110 -10.583 1.00 97.50 183 ALA A CA 1
ATOM 1547 C C . ALA A 1 183 ? -0.282 1.563 -11.291 1.00 97.50 183 ALA A C 1
ATOM 1549 O O . ALA A 1 183 ? 0.282 0.806 -12.086 1.00 97.50 183 ALA A O 1
ATOM 1550 N N . LEU A 1 184 ? 0.237 2.759 -10.978 1.00 97.62 184 LEU A N 1
ATOM 1551 C CA . LEU A 1 184 ? 1.542 3.195 -11.491 1.00 97.62 184 LEU A CA 1
ATOM 1552 C C . LEU A 1 184 ? 2.656 2.220 -11.079 1.00 97.62 184 LEU A C 1
ATOM 1554 O O . LEU A 1 184 ? 3.479 1.830 -11.911 1.00 97.62 184 LEU A O 1
ATOM 1558 N N . HIS A 1 185 ? 2.653 1.804 -9.814 1.00 96.56 185 HIS A N 1
ATOM 1559 C CA . HIS A 1 185 ? 3.619 0.864 -9.265 1.00 96.56 185 HIS A CA 1
ATOM 1560 C C . HIS A 1 185 ? 3.573 -0.500 -9.971 1.00 96.56 185 HIS A C 1
ATOM 1562 O O . HIS A 1 185 ? 4.603 -0.988 -10.434 1.00 96.56 185 HIS A O 1
ATOM 1568 N N . ALA A 1 186 ? 2.386 -1.076 -10.164 1.00 96.75 186 ALA A N 1
ATOM 1569 C CA . ALA A 1 186 ? 2.215 -2.340 -10.879 1.00 96.75 186 ALA A CA 1
ATOM 1570 C C . ALA A 1 186 ? 2.719 -2.274 -12.336 1.00 96.75 186 ALA A C 1
ATOM 1572 O O . ALA A 1 186 ? 3.318 -3.226 -12.838 1.00 96.75 186 ALA A O 1
ATOM 1573 N N . ILE A 1 187 ? 2.553 -1.137 -13.026 1.00 98.12 187 ILE A N 1
ATOM 1574 C CA . ILE A 1 187 ? 3.124 -0.959 -14.373 1.00 98.12 187 ILE A CA 1
ATOM 1575 C C . ILE A 1 187 ? 4.659 -0.907 -14.330 1.00 98.12 187 ILE A C 1
ATOM 1577 O O . ILE A 1 187 ? 5.304 -1.397 -15.263 1.00 98.12 187 ILE A O 1
ATOM 1581 N N . CYS A 1 188 ? 5.257 -0.354 -13.269 1.00 96.44 188 CYS A N 1
ATOM 1582 C CA . CYS A 1 188 ? 6.710 -0.395 -13.090 1.00 96.44 188 CYS A CA 1
ATOM 1583 C C . CYS A 1 188 ? 7.203 -1.842 -13.004 1.00 96.44 188 CYS A C 1
ATOM 1585 O O . CYS A 1 188 ? 8.081 -2.222 -13.780 1.00 96.44 188 CYS A O 1
ATOM 1587 N N . HIS A 1 189 ? 6.574 -2.673 -12.170 1.00 94.56 189 HIS A N 1
ATOM 1588 C CA . HIS A 1 189 ? 6.880 -4.104 -12.129 1.00 94.56 189 HIS A CA 1
ATOM 1589 C C . HIS A 1 189 ? 6.732 -4.760 -13.504 1.00 94.56 189 HIS A C 1
ATOM 1591 O O . HIS A 1 189 ? 7.674 -5.380 -13.989 1.00 94.56 189 HIS A O 1
ATOM 1597 N N . TYR A 1 190 ? 5.612 -4.536 -14.201 1.00 96.94 190 TYR A N 1
ATOM 1598 C CA . TYR A 1 190 ? 5.411 -5.083 -15.544 1.00 96.94 190 TYR A CA 1
ATOM 1599 C C . TYR A 1 190 ? 6.562 -4.738 -16.500 1.00 96.94 190 TYR A C 1
ATOM 1601 O O . TYR A 1 190 ? 7.082 -5.617 -17.192 1.00 96.94 190 TYR A O 1
ATOM 1609 N N . TYR A 1 191 ? 6.973 -3.469 -16.572 1.00 97.81 191 TYR A N 1
ATOM 1610 C CA . TYR A 1 191 ? 8.059 -3.069 -17.466 1.00 97.81 191 TYR A CA 1
ATOM 1611 C C . TYR A 1 191 ? 9.416 -3.614 -17.033 1.00 97.81 191 TYR A C 1
ATOM 1613 O O . TYR A 1 191 ? 10.226 -3.949 -17.899 1.00 97.81 191 TYR A O 1
ATOM 1621 N N . TYR A 1 192 ? 9.657 -3.736 -15.731 1.00 95.00 192 TYR A N 1
ATOM 1622 C CA . TYR A 1 192 ? 10.871 -4.343 -15.208 1.00 95.00 192 TYR A CA 1
ATOM 1623 C C . TYR A 1 192 ? 10.941 -5.838 -15.549 1.00 95.00 192 TYR A C 1
ATOM 1625 O O . TYR A 1 192 ? 11.879 -6.274 -16.218 1.00 95.00 192 TYR A O 1
ATOM 1633 N N . ASP A 1 193 ? 9.912 -6.605 -15.186 1.00 92.38 193 ASP A N 1
ATOM 1634 C CA . ASP A 1 193 ? 9.876 -8.062 -15.340 1.00 92.38 193 ASP A CA 1
ATOM 1635 C C . ASP A 1 193 ? 9.811 -8.498 -16.811 1.00 92.38 193 ASP A C 1
ATOM 1637 O O . ASP A 1 193 ? 10.360 -9.531 -17.194 1.00 92.38 193 ASP A O 1
ATOM 1641 N N . THR A 1 194 ? 9.217 -7.673 -17.681 1.00 94.88 194 THR A N 1
ATOM 1642 C CA . THR A 1 194 ? 9.203 -7.911 -19.136 1.00 94.88 194 THR A CA 1
ATOM 1643 C C . THR A 1 194 ? 10.395 -7.302 -19.880 1.00 94.88 194 THR A C 1
ATOM 1645 O O . THR A 1 194 ? 10.412 -7.315 -21.112 1.00 94.88 194 THR A O 1
ATOM 1648 N N . LYS A 1 195 ? 11.398 -6.779 -19.159 1.00 96.38 195 LYS A N 1
ATOM 1649 C CA . LYS A 1 195 ? 12.628 -6.174 -19.710 1.00 96.38 195 LYS A CA 1
ATOM 1650 C C . LYS A 1 195 ? 12.384 -4.992 -20.663 1.00 96.38 195 LYS A C 1
ATOM 1652 O O . LYS A 1 195 ? 13.203 -4.685 -21.528 1.00 96.38 195 LYS A O 1
ATOM 1657 N N . LYS A 1 196 ? 11.265 -4.286 -20.502 1.00 97.50 196 LYS A N 1
ATOM 1658 C CA . LYS A 1 196 ? 10.870 -3.098 -21.280 1.00 97.50 196 LYS A CA 1
ATOM 1659 C C . LYS A 1 196 ? 11.373 -1.816 -20.611 1.00 97.50 196 LYS A C 1
ATOM 1661 O O . LYS A 1 196 ? 10.605 -0.911 -20.277 1.00 97.50 196 LYS A O 1
ATOM 1666 N N . PHE A 1 197 ? 12.682 -1.747 -20.381 1.00 97.31 197 PHE A N 1
ATOM 1667 C CA . PHE A 1 197 ? 13.290 -0.716 -19.533 1.00 97.31 197 PHE A CA 1
ATOM 1668 C C . PHE A 1 197 ? 13.163 0.702 -20.102 1.00 97.31 197 PHE A C 1
ATOM 1670 O O . PHE A 1 197 ? 12.941 1.645 -19.346 1.00 97.31 197 PHE A O 1
ATOM 1677 N N . VAL A 1 198 ? 13.232 0.864 -21.429 1.00 98.06 198 VAL A N 1
ATOM 1678 C CA . VAL A 1 198 ? 13.057 2.170 -22.094 1.00 98.06 198 VAL A CA 1
ATOM 1679 C C . VAL A 1 198 ? 11.642 2.713 -21.868 1.00 98.06 198 VAL A C 1
ATOM 1681 O O . VAL A 1 198 ? 11.461 3.892 -21.564 1.00 98.06 198 VAL A O 1
ATOM 1684 N N . GLN A 1 199 ? 10.631 1.848 -21.965 1.00 98.31 199 GLN A N 1
ATOM 1685 C CA . GLN A 1 199 ? 9.237 2.198 -21.702 1.00 98.31 199 GLN A CA 1
ATOM 1686 C C . GLN A 1 199 ? 9.022 2.530 -20.220 1.00 98.31 199 GLN A C 1
ATOM 1688 O O . GLN A 1 199 ? 8.362 3.525 -19.919 1.00 98.31 199 GLN A O 1
ATOM 1693 N N . GLY A 1 200 ? 9.623 1.751 -19.313 1.00 97.62 200 GLY A N 1
ATOM 1694 C CA . GLY A 1 200 ? 9.612 2.021 -17.873 1.00 97.62 200 GLY A CA 1
ATOM 1695 C C . GLY A 1 200 ? 10.231 3.372 -17.520 1.00 97.62 200 GLY A C 1
ATOM 1696 O O . GLY A 1 200 ? 9.599 4.183 -16.845 1.00 97.62 200 GLY A O 1
ATOM 1697 N N . LYS A 1 201 ? 11.414 3.678 -18.067 1.00 97.44 201 LYS A N 1
ATOM 1698 C CA . LYS A 1 201 ? 12.070 4.985 -17.910 1.00 97.44 201 LYS A CA 1
ATOM 1699 C C . LYS A 1 201 ? 11.158 6.125 -18.360 1.00 97.44 201 LYS A C 1
ATOM 1701 O O . LYS A 1 201 ? 10.941 7.068 -17.601 1.00 97.44 201 LYS A O 1
ATOM 1706 N N . LYS A 1 202 ? 10.594 6.027 -19.570 1.00 98.00 202 LYS A N 1
ATOM 1707 C CA . LYS A 1 202 ? 9.707 7.058 -20.128 1.00 98.00 202 LYS A CA 1
ATOM 1708 C C . LYS A 1 202 ? 8.445 7.247 -19.283 1.00 98.00 202 LYS A C 1
ATOM 1710 O O . LYS A 1 202 ? 8.030 8.380 -19.060 1.00 98.00 202 LYS A O 1
ATOM 1715 N N . LEU A 1 203 ? 7.844 6.161 -18.792 1.00 97.19 203 LEU A N 1
ATOM 1716 C CA . LEU A 1 203 ? 6.703 6.236 -17.878 1.00 97.19 203 LEU A CA 1
ATOM 1717 C C . LEU A 1 203 ? 7.060 7.029 -16.618 1.00 97.19 203 LEU A C 1
ATOM 1719 O O . LEU A 1 203 ? 6.340 7.960 -16.265 1.00 97.19 203 LEU A O 1
ATOM 1723 N N . MET A 1 204 ? 8.173 6.680 -15.970 1.00 96.38 204 MET A N 1
ATOM 1724 C CA . MET A 1 204 ? 8.604 7.324 -14.731 1.00 96.38 204 MET A CA 1
ATOM 1725 C C . MET A 1 204 ? 8.940 8.801 -14.925 1.00 96.38 204 MET A C 1
ATOM 1727 O O . MET A 1 204 ? 8.607 9.617 -14.070 1.00 96.38 204 MET A O 1
ATOM 1731 N N . GLN A 1 205 ? 9.521 9.173 -16.065 1.00 95.75 205 GLN A N 1
ATOM 1732 C CA . GLN A 1 205 ? 9.737 10.577 -16.420 1.00 95.75 205 GLN A CA 1
ATOM 1733 C C . GLN A 1 205 ? 8.410 11.325 -16.610 1.00 95.75 205 GLN A C 1
ATOM 1735 O O . GLN A 1 205 ? 8.227 12.400 -16.046 1.00 95.75 205 GLN A O 1
ATOM 1740 N N . ASN A 1 206 ? 7.460 10.735 -17.340 1.00 96.56 206 ASN A N 1
ATOM 1741 C CA . ASN A 1 206 ? 6.165 11.359 -17.621 1.00 96.56 206 ASN A CA 1
ATOM 1742 C C . ASN A 1 206 ? 5.268 11.493 -16.383 1.00 96.56 206 ASN A C 1
ATOM 1744 O O . ASN A 1 206 ? 4.430 12.385 -16.332 1.00 96.56 206 ASN A O 1
ATOM 1748 N N . GLN A 1 207 ? 5.409 10.592 -15.409 1.00 95.75 207 GLN A N 1
ATOM 1749 C CA . GLN A 1 207 ? 4.599 10.568 -14.186 1.00 95.75 207 GLN A CA 1
ATOM 1750 C C . GLN A 1 207 ? 5.335 11.157 -12.977 1.00 95.75 207 GLN A C 1
ATOM 1752 O O . GLN A 1 207 ? 4.902 10.958 -11.843 1.00 95.75 207 GLN A O 1
ATOM 1757 N N . ARG A 1 208 ? 6.447 11.874 -13.205 1.00 93.94 208 ARG A N 1
ATOM 1758 C CA . ARG A 1 208 ? 7.343 12.363 -12.149 1.00 93.94 208 ARG A CA 1
ATOM 1759 C C . ARG A 1 208 ? 6.621 13.104 -11.037 1.00 93.94 208 ARG A C 1
ATOM 1761 O O . ARG A 1 208 ? 6.828 12.773 -9.876 1.00 93.94 208 ARG A O 1
ATOM 1768 N N . ASP A 1 209 ? 5.753 14.046 -11.380 1.00 92.19 209 ASP A N 1
ATOM 1769 C CA . ASP A 1 209 ? 5.053 14.864 -10.385 1.00 92.19 209 ASP A CA 1
ATOM 1770 C C . ASP A 1 209 ? 4.082 14.052 -9.523 1.00 92.19 209 ASP A C 1
ATOM 1772 O O . ASP A 1 209 ? 3.858 14.393 -8.363 1.00 92.19 209 ASP A O 1
ATOM 1776 N N . LEU A 1 210 ? 3.523 12.962 -10.055 1.00 91.94 210 LEU A N 1
ATOM 1777 C CA . LEU A 1 210 ? 2.631 12.090 -9.299 1.00 91.94 210 LEU A CA 1
ATOM 1778 C C . LEU A 1 210 ? 3.408 11.306 -8.242 1.00 91.94 210 LEU A C 1
ATOM 1780 O O . LEU A 1 210 ? 3.072 11.357 -7.060 1.00 91.94 210 LEU A O 1
ATOM 1784 N N . TRP A 1 211 ? 4.449 10.580 -8.655 1.00 92.00 211 TRP A N 1
ATOM 1785 C CA . TRP A 1 211 ? 5.154 9.697 -7.731 1.00 92.00 211 TRP A CA 1
ATOM 1786 C C . TRP A 1 211 ? 6.127 10.442 -6.817 1.00 92.00 211 TRP A C 1
ATOM 1788 O O . TRP A 1 211 ? 6.256 10.060 -5.659 1.00 92.00 211 TRP A O 1
ATOM 1798 N N . MET A 1 212 ? 6.751 11.538 -7.268 1.00 90.62 212 MET A N 1
ATOM 1799 C CA . MET A 1 212 ? 7.652 12.332 -6.420 1.00 90.62 212 MET A CA 1
ATOM 1800 C C . MET A 1 212 ? 6.940 12.999 -5.243 1.00 90.62 212 MET A C 1
ATOM 1802 O O . MET A 1 212 ? 7.581 13.271 -4.233 1.00 90.62 212 MET A O 1
ATOM 1806 N N . ASN A 1 213 ? 5.643 13.280 -5.373 1.00 89.75 213 ASN A N 1
ATOM 1807 C CA . ASN A 1 213 ? 4.856 13.961 -4.345 1.00 89.75 213 ASN A CA 1
ATOM 1808 C C . ASN A 1 213 ? 3.984 13.002 -3.519 1.00 89.75 213 ASN A C 1
ATOM 1810 O O . ASN A 1 213 ? 3.284 13.445 -2.608 1.00 89.75 213 ASN A O 1
ATOM 1814 N N . ASN A 1 214 ? 3.993 11.698 -3.820 1.00 90.94 214 ASN A N 1
ATOM 1815 C CA . ASN A 1 214 ? 3.256 10.723 -3.025 1.00 90.94 214 ASN A CA 1
ATOM 1816 C C . ASN A 1 214 ? 3.969 10.482 -1.685 1.00 90.94 214 ASN A C 1
ATOM 1818 O O . ASN A 1 214 ? 5.176 10.255 -1.647 1.00 90.94 214 ASN A O 1
ATOM 1822 N N . TYR A 1 215 ? 3.216 10.526 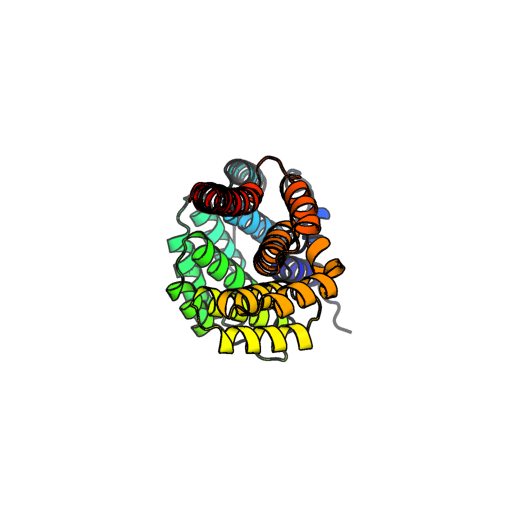-0.587 1.00 86.00 215 TYR A N 1
ATOM 1823 C CA . TYR A 1 215 ? 3.784 10.485 0.759 1.00 86.00 215 TYR A CA 1
ATOM 1824 C C . TYR A 1 215 ? 4.517 9.167 1.048 1.00 86.00 215 TYR A C 1
ATOM 1826 O O . TYR A 1 215 ? 5.670 9.199 1.476 1.00 86.00 215 TYR A O 1
ATOM 1834 N N . SER A 1 216 ? 3.883 8.026 0.763 1.00 82.38 216 SER A N 1
ATOM 1835 C CA . SER A 1 216 ? 4.417 6.710 1.137 1.00 82.38 216 SER A CA 1
ATOM 1836 C C . SER A 1 216 ? 5.262 6.058 0.038 1.00 82.38 216 SER A C 1
ATOM 1838 O O . SER A 1 216 ? 6.209 5.339 0.337 1.00 82.38 216 SER A O 1
ATOM 1840 N N . MET A 1 217 ? 4.957 6.309 -1.239 1.00 86.62 217 MET A N 1
ATOM 1841 C CA . MET A 1 217 ? 5.548 5.570 -2.367 1.00 86.62 217 MET A CA 1
ATOM 1842 C C . MET A 1 217 ? 6.674 6.308 -3.095 1.00 86.62 217 MET A C 1
ATOM 1844 O O . MET A 1 217 ? 7.299 5.722 -3.977 1.00 86.62 217 MET A O 1
ATOM 1848 N N . ARG A 1 218 ? 6.961 7.574 -2.759 1.00 87.19 218 ARG A N 1
ATOM 1849 C CA . ARG A 1 218 ? 7.979 8.387 -3.454 1.00 87.19 218 ARG A CA 1
ATOM 1850 C C . ARG A 1 218 ? 9.336 7.699 -3.542 1.00 87.19 218 ARG A C 1
ATOM 1852 O O . ARG A 1 218 ? 9.926 7.653 -4.618 1.00 87.19 218 ARG A O 1
ATOM 1859 N N . LEU A 1 219 ? 9.841 7.182 -2.423 1.00 83.12 219 LEU A N 1
ATOM 1860 C CA . LEU A 1 219 ? 11.160 6.548 -2.385 1.00 83.12 219 LEU A CA 1
ATOM 1861 C C . LEU A 1 219 ? 11.161 5.203 -3.114 1.00 83.12 219 LEU A C 1
ATOM 1863 O O . LEU A 1 219 ? 12.048 4.953 -3.928 1.00 83.12 219 LEU A O 1
ATOM 1867 N N . HIS A 1 220 ? 10.119 4.398 -2.930 1.00 85.94 220 HIS A N 1
ATOM 1868 C CA . HIS A 1 220 ? 10.011 3.113 -3.608 1.00 85.94 220 HIS A CA 1
ATOM 1869 C C . HIS A 1 220 ? 9.883 3.260 -5.133 1.00 85.94 220 HIS A C 1
ATOM 1871 O O . HIS A 1 220 ? 10.514 2.554 -5.918 1.00 85.94 220 HIS A O 1
ATOM 1877 N N . LEU A 1 221 ? 9.125 4.249 -5.601 1.00 90.06 221 LEU A N 1
ATOM 1878 C CA . LEU A 1 221 ? 9.028 4.538 -7.029 1.00 90.06 221 LEU A CA 1
ATOM 1879 C C . LEU A 1 221 ? 10.313 5.180 -7.574 1.00 90.06 221 LEU A C 1
ATOM 1881 O O . LEU A 1 221 ? 10.726 4.839 -8.683 1.00 90.06 221 LEU A O 1
ATOM 1885 N N . SER A 1 222 ? 11.030 5.996 -6.791 1.00 89.50 222 SER A N 1
ATOM 1886 C CA . SER A 1 222 ? 12.406 6.391 -7.140 1.00 89.50 222 SER A CA 1
ATOM 1887 C C . SER A 1 222 ? 13.319 5.182 -7.346 1.00 89.50 222 SER A C 1
ATOM 1889 O O . SER A 1 222 ? 14.162 5.208 -8.244 1.00 89.50 222 SER A O 1
ATOM 1891 N N . TRP A 1 223 ? 13.163 4.117 -6.555 1.00 88.19 223 TRP A N 1
ATOM 1892 C CA . TRP A 1 223 ? 13.935 2.887 -6.724 1.00 88.19 223 TRP A CA 1
ATOM 1893 C C . TRP A 1 223 ? 13.634 2.195 -8.058 1.00 88.19 223 TRP A C 1
ATOM 1895 O O . TRP A 1 223 ? 14.566 1.893 -8.807 1.00 88.19 223 TRP A O 1
ATOM 1905 N N . HIS A 1 224 ? 12.358 2.036 -8.425 1.00 91.81 224 HIS A N 1
ATOM 1906 C CA . HIS A 1 224 ? 11.981 1.521 -9.752 1.00 91.81 224 HIS A CA 1
ATOM 1907 C C . HIS A 1 224 ? 12.557 2.381 -10.879 1.00 91.81 224 HIS A C 1
ATOM 1909 O O . HIS A 1 224 ? 13.108 1.860 -11.851 1.00 91.81 224 HIS A O 1
ATOM 1915 N N . TYR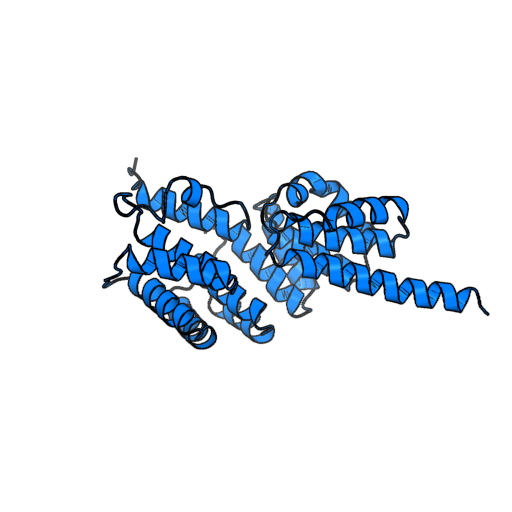 A 1 225 ? 12.503 3.709 -10.737 1.00 94.56 225 TYR A N 1
ATOM 1916 C CA . TYR A 1 225 ? 13.109 4.610 -11.713 1.00 94.56 225 TYR A CA 1
ATOM 1917 C C . TYR A 1 225 ? 14.625 4.411 -11.820 1.00 94.56 225 TYR A C 1
ATOM 1919 O O . TYR A 1 225 ? 15.148 4.322 -12.932 1.00 94.56 225 TYR A O 1
ATOM 1927 N N . ALA A 1 226 ? 15.327 4.257 -10.694 1.00 90.38 226 ALA A N 1
ATOM 1928 C CA . ALA A 1 226 ? 16.756 3.962 -10.680 1.00 90.38 226 ALA A CA 1
ATOM 1929 C C . ALA A 1 226 ? 17.086 2.657 -11.419 1.00 90.38 226 ALA A C 1
ATOM 1931 O O . ALA A 1 226 ? 18.077 2.610 -12.146 1.00 90.38 226 ALA A O 1
ATOM 1932 N N . LEU A 1 227 ? 16.247 1.622 -11.298 1.00 90.06 227 LEU A N 1
ATOM 1933 C CA . LEU A 1 227 ? 16.411 0.384 -12.064 1.00 90.06 227 LEU A CA 1
ATOM 1934 C C . LEU A 1 227 ? 16.276 0.622 -13.568 1.00 90.06 227 LEU A C 1
ATOM 1936 O O . LEU A 1 227 ? 17.104 0.142 -14.338 1.00 90.06 227 LEU A O 1
ATOM 1940 N N . PHE A 1 228 ? 15.280 1.390 -14.008 1.00 95.06 228 PHE A N 1
ATOM 1941 C CA . PHE A 1 228 ? 15.143 1.699 -15.432 1.00 95.06 228 PHE A CA 1
ATOM 1942 C C . PHE A 1 228 ? 16.311 2.520 -15.968 1.00 95.06 228 PHE A C 1
ATOM 1944 O O . PHE A 1 228 ? 16.802 2.241 -17.061 1.00 95.06 228 PHE A O 1
ATOM 1951 N N . LEU A 1 229 ? 16.791 3.501 -15.203 1.00 92.81 229 LEU A N 1
ATOM 1952 C CA . LEU A 1 229 ? 17.987 4.257 -15.563 1.00 92.81 229 LEU A CA 1
ATOM 1953 C C . LEU A 1 229 ? 19.215 3.340 -15.652 1.00 92.81 229 LEU A C 1
ATOM 1955 O O . LEU A 1 229 ? 19.980 3.441 -16.609 1.00 92.81 229 LEU A O 1
ATOM 1959 N N . PHE A 1 230 ? 19.350 2.394 -14.718 1.00 88.94 230 PHE A N 1
ATOM 1960 C CA . PHE A 1 230 ? 20.418 1.396 -14.708 1.00 88.94 230 PHE A CA 1
ATOM 1961 C C . PHE A 1 230 ? 20.439 0.549 -15.979 1.00 88.94 230 PHE A C 1
ATOM 1963 O O . PHE A 1 230 ? 21.442 0.529 -16.690 1.00 88.94 230 PHE A O 1
ATOM 1970 N N . TYR A 1 231 ? 19.320 -0.089 -16.318 1.00 92.44 231 TYR A N 1
ATOM 1971 C CA . TYR A 1 231 ? 19.239 -0.947 -17.502 1.00 92.44 231 TYR A CA 1
ATOM 1972 C C . TYR A 1 231 ? 19.221 -0.181 -18.834 1.00 92.44 231 TYR A C 1
ATOM 1974 O O . TYR A 1 231 ? 19.333 -0.795 -19.891 1.00 92.44 231 TYR A O 1
ATOM 1982 N N . THR A 1 232 ? 19.087 1.148 -18.805 1.00 94.62 232 THR A N 1
ATOM 1983 C CA . THR A 1 232 ? 19.212 2.014 -19.991 1.00 94.62 232 THR A CA 1
ATOM 1984 C C . THR A 1 232 ? 20.536 2.778 -20.036 1.00 94.62 232 THR A C 1
ATOM 1986 O O . THR A 1 232 ? 20.697 3.651 -20.885 1.00 94.62 232 THR A O 1
ATOM 1989 N N . HIS A 1 233 ? 21.483 2.444 -19.150 1.00 92.00 233 HIS A N 1
ATOM 1990 C CA . HIS A 1 233 ? 22.817 3.045 -19.066 1.00 92.00 233 HIS A CA 1
ATOM 1991 C C . HIS A 1 233 ? 22.826 4.574 -18.868 1.00 92.00 233 HIS A C 1
ATOM 1993 O O . HIS A 1 233 ? 23.777 5.253 -19.250 1.00 92.00 233 HIS A O 1
ATOM 1999 N N . ASP A 1 234 ? 21.800 5.132 -18.221 1.00 89.56 234 ASP A N 1
ATOM 2000 C CA . ASP A 1 234 ? 21.725 6.560 -17.888 1.00 89.56 234 ASP A CA 1
ATOM 2001 C C . ASP A 1 234 ? 22.422 6.844 -16.548 1.00 89.56 234 ASP A C 1
ATOM 2003 O O . ASP A 1 234 ? 21.794 7.069 -15.510 1.00 89.56 234 ASP A O 1
ATOM 2007 N N . LEU A 1 235 ? 23.752 6.754 -16.567 1.00 82.62 235 LEU A N 1
ATOM 2008 C CA . LEU A 1 235 ? 24.582 6.797 -15.362 1.00 82.62 235 LEU A CA 1
ATOM 2009 C C . LEU A 1 235 ? 24.496 8.137 -14.617 1.00 82.62 235 LEU A C 1
ATOM 2011 O O . LEU A 1 235 ? 24.514 8.149 -13.385 1.00 82.62 235 LEU A O 1
ATOM 2015 N N . GLU A 1 236 ? 24.351 9.249 -15.341 1.00 85.12 236 GLU A N 1
ATOM 2016 C CA . GLU A 1 236 ? 24.264 10.586 -14.747 1.00 85.12 236 GLU A CA 1
ATOM 2017 C C . GLU A 1 236 ? 23.013 10.726 -13.865 1.00 85.12 236 GLU A C 1
ATOM 2019 O O . GLU A 1 236 ? 23.082 11.194 -12.724 1.00 85.12 236 GLU A O 1
ATOM 2024 N N . ASN A 1 237 ? 21.853 10.283 -14.360 1.00 86.25 237 ASN A N 1
ATOM 2025 C CA . ASN A 1 237 ? 20.610 10.396 -13.603 1.00 86.25 237 ASN A CA 1
ATOM 2026 C C . ASN A 1 237 ? 20.511 9.370 -12.466 1.00 86.25 237 ASN A C 1
ATOM 2028 O O . ASN A 1 237 ? 19.894 9.670 -11.441 1.00 86.25 237 ASN A O 1
ATOM 2032 N N . ILE A 1 238 ? 21.147 8.196 -12.591 1.00 84.06 238 ILE A N 1
ATOM 2033 C CA . ILE A 1 238 ? 21.215 7.213 -11.493 1.00 84.06 238 ILE A CA 1
ATOM 2034 C C . ILE A 1 238 ? 21.870 7.825 -10.262 1.00 84.06 238 ILE A C 1
ATOM 2036 O O . ILE A 1 238 ? 21.378 7.628 -9.153 1.00 84.06 238 ILE A O 1
ATOM 2040 N N . GLU A 1 239 ? 22.969 8.564 -10.430 1.00 80.06 239 GLU A N 1
ATOM 2041 C CA . GLU A 1 239 ? 23.676 9.148 -9.292 1.00 80.06 239 GLU A CA 1
ATOM 2042 C C . GLU A 1 239 ? 22.807 10.174 -8.553 1.00 80.06 239 GLU A C 1
ATOM 2044 O O . GLU A 1 239 ? 22.753 10.170 -7.319 1.00 80.06 239 GLU A O 1
ATOM 2049 N N . LYS A 1 240 ? 22.069 11.002 -9.302 1.00 86.50 240 LYS A N 1
ATOM 2050 C CA . LYS A 1 240 ? 21.119 11.976 -8.744 1.00 86.50 240 LYS A CA 1
ATOM 2051 C C . LYS A 1 240 ? 20.018 11.278 -7.938 1.00 86.50 240 LYS A C 1
ATOM 2053 O O . LYS A 1 240 ? 19.763 11.662 -6.797 1.00 86.50 240 LYS A O 1
ATOM 2058 N N . ILE A 1 241 ? 19.410 10.221 -8.487 1.00 83.44 241 ILE A N 1
ATOM 2059 C CA . ILE A 1 241 ? 18.366 9.447 -7.792 1.00 83.44 241 ILE A CA 1
ATOM 2060 C C . ILE A 1 241 ? 18.927 8.705 -6.576 1.00 83.44 241 ILE A C 1
ATOM 2062 O O . ILE A 1 241 ? 18.294 8.688 -5.526 1.00 83.44 241 ILE A O 1
ATOM 2066 N N . TYR A 1 242 ? 20.130 8.142 -6.668 1.00 76.31 242 TYR A N 1
ATOM 2067 C CA . TYR A 1 242 ? 20.758 7.449 -5.547 1.00 76.31 242 TYR A CA 1
ATOM 2068 C C . TYR A 1 242 ? 21.053 8.389 -4.372 1.00 76.31 242 TYR A C 1
ATOM 2070 O O . TYR A 1 242 ? 20.785 8.044 -3.222 1.00 76.31 242 TYR A O 1
ATOM 2078 N N . LYS A 1 243 ? 21.563 9.597 -4.650 1.00 79.56 243 LYS A N 1
ATOM 2079 C CA . LYS A 1 243 ? 21.755 10.641 -3.631 1.00 79.56 243 LYS A CA 1
ATOM 2080 C C . LYS A 1 243 ? 20.429 11.017 -2.967 1.00 79.56 243 LYS A C 1
ATOM 2082 O O . LYS A 1 243 ? 20.378 11.140 -1.750 1.00 79.56 243 LYS A O 1
ATOM 2087 N N . PHE A 1 244 ? 19.359 11.127 -3.750 1.00 79.75 244 PHE A N 1
ATOM 2088 C CA . PHE A 1 244 ? 18.016 11.405 -3.245 1.00 79.75 244 PHE A CA 1
ATOM 2089 C C . PHE A 1 244 ? 17.443 10.276 -2.375 1.00 79.75 244 PHE A C 1
ATOM 2091 O O . PHE A 1 244 ? 16.877 10.559 -1.327 1.00 79.75 244 PHE A O 1
ATOM 2098 N N . LEU A 1 245 ? 17.623 9.008 -2.762 1.00 70.38 245 LEU A N 1
ATOM 2099 C CA . LEU A 1 245 ? 17.149 7.845 -1.997 1.00 70.38 245 LEU A CA 1
ATOM 2100 C C . LEU A 1 245 ? 17.787 7.733 -0.605 1.00 70.38 245 LEU A C 1
ATOM 2102 O O . LEU A 1 245 ? 17.219 7.105 0.279 1.00 70.38 245 LEU A O 1
ATOM 2106 N N . ARG A 1 246 ? 18.955 8.350 -0.398 1.00 68.69 246 ARG A N 1
ATOM 2107 C CA . ARG A 1 246 ? 19.607 8.430 0.917 1.00 68.69 246 ARG A CA 1
ATOM 2108 C C . ARG A 1 246 ? 18.999 9.499 1.835 1.00 68.69 246 ARG A C 1
ATOM 2110 O O . ARG A 1 246 ? 19.340 9.532 3.014 1.00 68.69 246 ARG A O 1
ATOM 2117 N N . VAL A 1 247 ? 18.133 10.375 1.318 1.00 68.62 247 VAL A N 1
ATOM 2118 C CA . VAL A 1 247 ? 17.451 11.414 2.101 1.00 68.62 247 VAL A CA 1
ATOM 2119 C C . VAL A 1 247 ? 16.129 10.858 2.626 1.00 68.62 247 VAL A C 1
ATOM 2121 O O . VAL A 1 247 ? 15.124 10.818 1.911 1.00 68.62 247 VAL A O 1
ATOM 2124 N N . LYS A 1 248 ? 16.148 10.426 3.888 1.00 61.44 248 LYS A N 1
ATOM 2125 C CA . LYS A 1 248 ? 14.982 9.873 4.584 1.00 61.44 248 LYS A CA 1
ATOM 2126 C C . LYS A 1 248 ? 13.966 10.955 4.942 1.00 61.44 248 LYS A C 1
ATOM 2128 O O . LYS A 1 248 ? 14.348 12.056 5.330 1.00 61.44 248 LYS A O 1
ATOM 2133 N N . ASN A 1 249 ? 12.679 10.618 4.895 1.00 61.00 249 ASN A N 1
ATOM 2134 C CA . ASN A 1 249 ? 11.631 11.422 5.526 1.00 61.00 249 ASN A CA 1
ATOM 2135 C C . ASN A 1 249 ? 11.594 11.204 7.050 1.00 61.00 249 ASN A C 1
ATOM 2137 O O . ASN A 1 249 ? 11.154 12.084 7.787 1.00 61.00 249 ASN A O 1
ATOM 2141 N N . ASN A 1 250 ? 12.018 10.027 7.526 1.00 59.16 250 ASN A N 1
ATOM 2142 C CA . ASN A 1 250 ? 12.072 9.671 8.946 1.00 59.16 250 ASN A CA 1
ATOM 2143 C C . ASN A 1 250 ? 13.233 8.701 9.200 1.00 59.16 250 ASN A C 1
ATOM 2145 O O . ASN A 1 250 ? 13.353 7.685 8.519 1.00 59.16 250 ASN A O 1
ATOM 2149 N N . GLU A 1 251 ? 14.059 8.978 10.210 1.00 56.44 251 GLU A N 1
ATOM 2150 C CA . GLU A 1 251 ? 15.234 8.166 10.561 1.00 56.44 251 GLU A CA 1
ATOM 2151 C C . GLU A 1 251 ? 14.915 6.679 10.804 1.00 56.44 251 GLU A C 1
ATOM 2153 O O . GLU A 1 251 ? 15.762 5.829 10.529 1.00 56.44 251 GLU A O 1
ATOM 2158 N N . ASN A 1 252 ? 13.694 6.366 11.258 1.00 55.16 252 ASN A N 1
ATOM 2159 C CA . ASN A 1 252 ? 13.250 5.017 11.629 1.00 55.16 252 ASN A CA 1
ATOM 2160 C C . ASN A 1 252 ? 12.358 4.319 10.583 1.00 55.16 252 ASN A C 1
ATOM 2162 O O . ASN A 1 252 ? 11.843 3.236 10.861 1.00 55.16 252 ASN A O 1
ATOM 2166 N N . ALA A 1 253 ? 12.106 4.931 9.424 1.00 57.78 253 ALA A N 1
ATOM 2167 C CA . ALA A 1 253 ? 11.241 4.331 8.411 1.00 57.78 253 ALA A CA 1
ATOM 2168 C C . ALA A 1 253 ? 11.962 3.225 7.615 1.00 57.78 253 ALA A C 1
ATOM 2170 O O . ALA A 1 253 ? 13.184 3.225 7.488 1.00 57.78 253 ALA A O 1
ATOM 2171 N N . LEU A 1 254 ? 11.190 2.316 7.004 1.00 55.72 254 LEU A N 1
ATOM 2172 C CA . LEU A 1 254 ? 11.686 1.227 6.136 1.00 55.72 254 LEU A CA 1
ATOM 2173 C C . LEU A 1 254 ? 12.327 1.711 4.816 1.00 55.72 254 LEU A C 1
ATOM 2175 O O . LEU A 1 254 ? 12.681 0.905 3.960 1.00 55.72 254 LEU A O 1
ATOM 2179 N N . GLU A 1 255 ? 12.516 3.021 4.667 1.00 58.09 255 GLU A N 1
ATOM 2180 C CA . GLU A 1 255 ? 13.135 3.706 3.528 1.00 58.09 255 GLU A CA 1
ATOM 2181 C C . GLU A 1 255 ? 14.575 3.219 3.249 1.00 58.09 255 GLU A C 1
ATOM 2183 O O . GLU A 1 255 ? 15.074 3.329 2.129 1.00 58.09 255 GLU A O 1
ATOM 2188 N N . ASP A 1 256 ? 15.224 2.594 4.240 1.00 54.66 256 ASP A N 1
ATOM 2189 C CA . ASP A 1 256 ? 16.532 1.947 4.092 1.00 54.66 256 ASP A CA 1
ATOM 2190 C C . ASP A 1 256 ? 16.524 0.692 3.212 1.00 54.66 256 ASP A C 1
ATOM 2192 O O . ASP A 1 256 ? 17.568 0.346 2.655 1.00 54.66 256 ASP A O 1
ATOM 2196 N N . LEU A 1 257 ? 15.392 -0.008 3.077 1.00 57.88 257 LEU A N 1
ATOM 2197 C CA . LEU A 1 257 ? 15.314 -1.254 2.301 1.00 57.88 257 LEU A CA 1
ATOM 2198 C C . LEU A 1 257 ? 15.541 -0.994 0.805 1.00 57.88 257 LEU A C 1
ATOM 2200 O O . LEU A 1 257 ? 16.323 -1.692 0.149 1.00 57.88 257 LEU A O 1
ATOM 2204 N N . ASP A 1 258 ? 14.919 0.060 0.282 1.00 57.56 258 ASP A N 1
ATOM 2205 C CA . ASP A 1 258 ? 15.057 0.480 -1.113 1.00 57.56 258 ASP A CA 1
ATOM 2206 C C . ASP A 1 258 ? 16.483 0.975 -1.398 1.00 57.56 258 ASP A C 1
ATOM 2208 O O . ASP A 1 258 ? 17.121 0.562 -2.372 1.00 57.56 258 ASP A O 1
ATOM 2212 N N . ALA A 1 259 ? 17.041 1.802 -0.508 1.00 56.50 259 ALA A N 1
ATOM 2213 C CA . ALA A 1 259 ? 18.413 2.286 -0.638 1.00 56.50 259 ALA A CA 1
ATOM 2214 C C . ALA A 1 259 ? 19.449 1.145 -0.555 1.00 56.50 259 ALA A C 1
ATOM 2216 O O . ALA A 1 259 ? 20.406 1.119 -1.339 1.00 56.50 259 ALA A O 1
ATOM 2217 N N . SER A 1 260 ? 19.243 0.179 0.348 1.00 56.03 260 SER A N 1
ATOM 2218 C CA . SER A 1 260 ? 20.132 -0.974 0.549 1.00 56.03 260 SER A CA 1
ATOM 2219 C C . SER A 1 260 ? 20.090 -1.948 -0.626 1.00 56.03 260 SER A C 1
ATOM 2221 O O . SER A 1 260 ? 21.139 -2.395 -1.092 1.00 56.03 260 SER A O 1
ATOM 2223 N N . SER A 1 261 ? 18.906 -2.235 -1.175 1.00 59.69 261 SER A N 1
ATOM 2224 C CA . SER A 1 261 ? 18.776 -3.124 -2.336 1.00 59.69 261 SER A CA 1
ATOM 2225 C C . SER A 1 261 ? 19.404 -2.527 -3.604 1.00 59.69 261 SER A C 1
ATOM 2227 O O . SER A 1 261 ? 20.051 -3.240 -4.377 1.00 59.69 261 SER A O 1
ATOM 2229 N N . LEU A 1 262 ? 19.289 -1.209 -3.807 1.00 57.12 262 LEU A N 1
ATOM 2230 C CA . LEU A 1 262 ? 19.943 -0.525 -4.923 1.00 57.12 262 LEU A CA 1
ATOM 2231 C C . LEU A 1 262 ? 21.467 -0.461 -4.740 1.00 57.12 262 LEU A C 1
ATOM 2233 O O . LEU A 1 262 ? 22.211 -0.654 -5.704 1.00 57.12 262 LEU A O 1
ATOM 2237 N N . ALA A 1 263 ? 21.939 -0.244 -3.507 1.00 57.03 263 ALA A N 1
ATOM 2238 C CA . ALA A 1 263 ? 23.360 -0.313 -3.170 1.00 57.03 263 ALA A CA 1
ATOM 2239 C C . ALA A 1 263 ? 23.939 -1.714 -3.432 1.00 57.03 263 ALA A C 1
ATOM 2241 O O . ALA A 1 263 ? 25.006 -1.822 -4.034 1.00 57.03 263 ALA A O 1
ATOM 2242 N N . PHE A 1 264 ? 23.210 -2.774 -3.066 1.00 53.53 264 PHE A N 1
ATOM 2243 C CA . PHE A 1 264 ? 23.589 -4.159 -3.347 1.00 53.53 264 PHE A CA 1
ATOM 2244 C C . PHE A 1 264 ? 23.721 -4.424 -4.854 1.00 53.53 264 PHE A C 1
ATOM 2246 O O . PHE A 1 264 ? 24.763 -4.898 -5.303 1.00 53.53 264 PHE A O 1
ATOM 2253 N N . LYS A 1 265 ? 22.728 -4.033 -5.668 1.00 57.44 265 LYS A N 1
ATOM 2254 C CA . LYS A 1 265 ? 22.817 -4.178 -7.134 1.00 57.44 265 LYS A CA 1
ATOM 2255 C C . LYS A 1 265 ? 24.009 -3.405 -7.711 1.00 57.44 265 LYS A C 1
ATOM 2257 O O . LYS A 1 265 ? 24.773 -3.958 -8.499 1.00 57.44 265 LYS A O 1
ATOM 2262 N N . ARG A 1 266 ? 24.231 -2.159 -7.275 1.00 54.97 266 ARG A N 1
ATOM 2263 C CA . ARG A 1 266 ? 25.408 -1.366 -7.677 1.00 54.97 266 ARG A CA 1
ATOM 2264 C C . ARG A 1 266 ? 26.725 -2.068 -7.323 1.00 54.97 266 ARG A C 1
ATOM 2266 O O . ARG A 1 266 ? 27.638 -2.081 -8.150 1.00 54.97 266 ARG A O 1
ATOM 2273 N N . PHE A 1 267 ? 26.822 -2.659 -6.132 1.00 51.91 267 PHE A N 1
ATOM 2274 C CA . PHE A 1 267 ? 27.998 -3.408 -5.687 1.00 51.91 267 PHE A CA 1
ATOM 2275 C C . PHE A 1 267 ? 28.259 -4.636 -6.570 1.00 51.91 267 PHE A C 1
ATOM 2277 O O . PHE A 1 267 ? 29.358 -4.767 -7.107 1.00 51.91 267 PHE A O 1
ATOM 2284 N N . CYS A 1 268 ? 27.238 -5.463 -6.831 1.00 45.09 268 CYS A N 1
ATOM 2285 C CA . CYS A 1 268 ? 27.364 -6.644 -7.694 1.00 45.09 268 CYS A CA 1
ATOM 2286 C C . CYS A 1 268 ? 27.903 -6.303 -9.094 1.00 45.09 268 CYS A C 1
ATOM 2288 O O . CYS A 1 268 ? 28.757 -7.011 -9.620 1.00 45.09 268 CYS A O 1
ATOM 2290 N N . ILE A 1 269 ? 27.466 -5.190 -9.688 1.00 47.59 269 ILE A N 1
ATOM 2291 C CA . ILE A 1 269 ? 27.935 -4.750 -11.011 1.00 47.59 269 ILE A CA 1
ATOM 2292 C C . ILE A 1 269 ? 29.330 -4.125 -10.967 1.00 47.59 269 ILE A C 1
ATOM 2294 O O . ILE A 1 269 ? 30.091 -4.292 -11.915 1.00 47.59 269 ILE A O 1
ATOM 2298 N N . THR A 1 270 ? 29.707 -3.454 -9.877 1.00 45.62 270 THR A N 1
ATOM 2299 C CA . THR A 1 270 ? 31.072 -2.922 -9.728 1.00 45.62 270 THR A CA 1
ATOM 2300 C C . THR A 1 270 ? 32.086 -4.072 -9.713 1.00 45.62 270 THR A C 1
ATOM 2302 O O . THR A 1 270 ? 33.101 -3.995 -10.397 1.00 45.62 270 THR A O 1
ATOM 2305 N N . CYS A 1 271 ? 31.767 -5.194 -9.059 1.00 33.34 271 CYS A N 1
ATOM 2306 C CA . CYS A 1 271 ? 32.582 -6.412 -9.114 1.00 33.34 271 CYS A CA 1
ATOM 2307 C C . CYS A 1 271 ? 32.636 -7.047 -10.521 1.00 33.34 271 CYS A C 1
ATOM 2309 O O . CYS A 1 271 ? 33.695 -7.510 -10.944 1.00 33.34 271 CYS A O 1
ATOM 2311 N N . VAL A 1 272 ? 31.532 -7.032 -11.280 1.00 33.22 272 VAL A N 1
ATOM 2312 C CA . VAL A 1 272 ? 31.484 -7.556 -12.664 1.00 33.22 272 VAL A CA 1
ATOM 2313 C C . VAL A 1 272 ? 32.243 -6.656 -13.653 1.00 33.22 272 VAL A C 1
ATOM 2315 O O . VAL A 1 272 ? 32.968 -7.143 -14.512 1.00 33.22 272 VAL A O 1
ATOM 2318 N N . LEU A 1 273 ? 32.149 -5.332 -13.518 1.00 34.19 273 LEU A N 1
ATOM 2319 C CA . LEU A 1 273 ? 32.882 -4.382 -14.364 1.00 34.19 273 LEU A CA 1
ATOM 2320 C C . LEU A 1 273 ? 34.381 -4.325 -14.030 1.00 34.19 273 LEU A C 1
ATOM 2322 O O . LEU A 1 273 ? 35.183 -4.065 -14.922 1.00 34.19 273 LEU A O 1
ATOM 2326 N N . ILE A 1 274 ? 34.768 -4.569 -12.771 1.00 38.62 274 ILE A N 1
ATOM 2327 C CA . ILE A 1 274 ? 36.177 -4.724 -12.377 1.00 38.62 274 ILE A CA 1
ATOM 2328 C C . ILE A 1 274 ? 36.744 -6.037 -12.934 1.00 38.62 274 ILE A C 1
ATOM 2330 O O . ILE A 1 274 ? 37.837 -6.024 -13.486 1.00 38.62 274 ILE A O 1
ATOM 2334 N N . SER A 1 275 ? 36.000 -7.146 -12.867 1.00 28.66 275 SER A N 1
ATOM 2335 C CA . SER A 1 275 ? 36.453 -8.430 -13.433 1.00 28.66 275 SER A CA 1
ATOM 2336 C C . SER A 1 275 ? 36.543 -8.422 -14.963 1.00 28.66 275 SER A C 1
ATOM 2338 O O . SER A 1 275 ? 37.475 -9.000 -15.504 1.00 28.66 275 SER A O 1
ATOM 2340 N N . LEU A 1 276 ? 35.666 -7.694 -15.664 1.00 31.12 276 LEU A N 1
ATOM 2341 C CA . LEU A 1 276 ? 35.744 -7.503 -17.124 1.00 31.12 276 LEU A CA 1
ATOM 2342 C C . LEU A 1 276 ? 36.833 -6.514 -17.582 1.00 31.12 276 LEU A C 1
ATOM 2344 O O . LEU A 1 276 ? 37.108 -6.438 -18.772 1.00 31.12 276 LEU A O 1
ATOM 2348 N N . LYS A 1 277 ? 37.436 -5.741 -16.668 1.00 33.16 277 LYS A N 1
ATOM 2349 C CA . LYS A 1 277 ? 38.617 -4.898 -16.943 1.00 33.16 277 LYS A CA 1
ATOM 2350 C C . LYS A 1 277 ? 39.942 -5.576 -16.568 1.00 33.16 277 LYS A C 1
ATOM 2352 O O . LYS A 1 277 ? 40.995 -4.985 -16.785 1.00 33.16 277 LYS A O 1
ATOM 2357 N N . LEU A 1 278 ? 39.881 -6.765 -15.966 1.00 30.92 278 LEU A N 1
ATOM 2358 C CA . LEU A 1 278 ? 41.030 -7.559 -15.516 1.00 30.92 278 LEU A CA 1
ATOM 2359 C C . LEU A 1 278 ? 41.236 -8.837 -16.356 1.00 30.92 278 LEU A C 1
ATOM 2361 O O . LEU A 1 278 ? 42.036 -9.687 -15.970 1.00 30.92 278 LEU A O 1
ATOM 2365 N N . ILE A 1 279 ? 40.534 -8.961 -17.488 1.00 33.31 279 ILE A N 1
ATOM 2366 C CA . ILE A 1 279 ? 40.753 -9.949 -18.559 1.00 33.31 279 ILE A CA 1
ATOM 2367 C C . ILE A 1 279 ? 41.089 -9.164 -19.823 1.00 33.31 279 ILE A C 1
ATOM 2369 O O . ILE A 1 279 ? 42.038 -9.570 -20.526 1.00 33.31 279 ILE A O 1
#

InterPro domains:
  IPR011990 Tetratricopeptide-like helical domain superfamily [G3DSA:1.25.40.10] (20-263)
  IPR033891 Tetratricopeptide repeat protein 38 [PTHR16263] (76-243)